Protein AF-A0A9N8F3E2-F1 (afdb_monomer)

Sequence (247 aa):
MYSVDYVNEPERRDNKEIELEFLGKDSMLFKQTIDFGSQLYNENSGMGSQVYENLKKFCKGKKKTEEIFDSINPTMLNNHLKQFMDGLSAKVFRTYNASKTLQEELRKKEKLAGWCRLSPAEKVIEYNNVNREVAILCNHQRSVSKAQETQLENISNKIDTLKKQKKMLKGILKFLNSGKDNKKIPLKKSQASMKEDVDGALAKAKKMKDKASTNEEKIAATQADDKAKEMCRELADFKFTQAHLWE

Structure (mmCIF, N/CA/C/O backbone):
data_AF-A0A9N8F3E2-F1
#
_entry.id   AF-A0A9N8F3E2-F1
#
loop_
_atom_site.group_PDB
_atom_site.id
_atom_site.type_symbol
_atom_site.label_atom_id
_atom_site.label_alt_id
_atom_site.label_comp_id
_atom_site.label_asym_id
_atom_site.label_entity_id
_atom_site.label_seq_id
_atom_site.pdbx_PDB_ins_code
_atom_site.Cartn_x
_atom_site.Cartn_y
_atom_site.Cartn_z
_atom_site.occupancy
_atom_site.B_iso_or_equiv
_atom_site.auth_seq_id
_atom_site.auth_comp_id
_atom_site.auth_asym_id
_atom_site.auth_atom_id
_atom_site.pdbx_PDB_model_num
ATOM 1 N N . MET A 1 1 ? -5.819 -2.304 24.585 1.00 38.38 1 MET A N 1
ATOM 2 C CA . MET A 1 1 ? -4.946 -1.404 25.345 1.00 38.38 1 MET A CA 1
ATOM 3 C C . MET A 1 1 ? -4.869 -0.071 24.614 1.00 38.38 1 MET A C 1
ATOM 5 O O . MET A 1 1 ? -4.065 0.090 23.707 1.00 38.38 1 MET A O 1
ATOM 9 N N . TYR A 1 2 ? -5.807 0.828 24.919 1.00 45.28 2 TYR A N 1
ATOM 10 C CA . TYR A 1 2 ? -5.825 2.210 24.424 1.00 45.28 2 TYR A CA 1
ATOM 11 C C . TYR A 1 2 ? -5.464 3.097 25.614 1.00 45.28 2 TYR A C 1
ATOM 13 O O . TYR A 1 2 ? -6.203 3.096 26.597 1.00 45.28 2 TYR A O 1
ATOM 21 N N . SER A 1 3 ? -4.311 3.759 25.552 1.00 41.47 3 SER A N 1
ATOM 22 C CA . SER A 1 3 ? -3.725 4.534 26.653 1.00 41.47 3 SER A CA 1
ATOM 23 C C . SER A 1 3 ? -4.132 6.010 26.572 1.00 41.47 3 SER A C 1
ATOM 25 O O . SER A 1 3 ? -4.362 6.518 25.478 1.00 41.47 3 SER A O 1
ATOM 27 N N . VAL A 1 4 ? -4.202 6.703 27.711 1.00 42.09 4 VAL A N 1
ATOM 28 C CA . VAL A 1 4 ? -4.640 8.114 27.850 1.00 42.09 4 VAL A CA 1
ATOM 29 C C . VAL A 1 4 ? -3.722 9.140 27.161 1.00 42.09 4 VAL A C 1
ATOM 31 O O . VAL A 1 4 ? -4.117 10.288 26.992 1.00 42.09 4 VAL A O 1
ATOM 34 N N . ASP A 1 5 ? -2.530 8.748 26.705 1.00 38.91 5 ASP A N 1
ATOM 35 C CA . ASP A 1 5 ? -1.528 9.627 26.071 1.00 38.91 5 ASP A CA 1
ATOM 36 C C . ASP A 1 5 ? -1.978 10.411 24.824 1.00 38.91 5 ASP A C 1
ATOM 38 O O . ASP A 1 5 ? -1.223 11.237 24.316 1.00 38.91 5 ASP A O 1
ATOM 42 N N . TYR A 1 6 ? -3.182 10.166 24.321 1.00 52.19 6 TYR A N 1
ATOM 43 C CA . TYR A 1 6 ? -3.445 10.322 22.902 1.00 52.19 6 TYR A CA 1
ATOM 44 C C . TYR A 1 6 ? -4.699 11.089 22.533 1.00 52.19 6 TYR A C 1
ATOM 46 O O . TYR A 1 6 ? -5.024 11.108 21.356 1.00 52.19 6 TYR A O 1
ATOM 54 N N . VAL A 1 7 ? -5.365 11.716 23.504 1.00 52.53 7 VAL A N 1
ATOM 55 C CA . VAL A 1 7 ? -6.438 12.692 23.272 1.00 52.53 7 VAL A CA 1
ATOM 56 C C . VAL A 1 7 ? -5.881 14.082 23.561 1.00 52.53 7 VAL A C 1
ATOM 58 O O . VAL A 1 7 ? -5.902 14.532 24.705 1.00 52.53 7 VAL A O 1
ATOM 61 N N . ASN A 1 8 ? -5.338 14.748 22.540 1.00 51.00 8 ASN A N 1
ATOM 62 C CA . ASN A 1 8 ? -4.936 16.152 22.643 1.00 51.00 8 ASN A CA 1
ATOM 63 C C . ASN A 1 8 ? -6.132 17.051 22.295 1.00 51.00 8 ASN A C 1
ATOM 65 O O . ASN A 1 8 ? -6.726 16.904 21.225 1.00 51.00 8 ASN A O 1
ATOM 69 N N . GLU A 1 9 ? -6.476 17.977 23.196 1.00 55.88 9 GLU A N 1
ATOM 70 C CA . GLU A 1 9 ? -7.422 19.069 22.930 1.00 55.88 9 GLU A CA 1
ATOM 71 C C . GLU A 1 9 ? -6.660 20.217 22.220 1.00 55.88 9 GLU A C 1
ATOM 73 O O . GLU A 1 9 ? -5.695 20.734 22.791 1.00 55.88 9 GLU A O 1
ATOM 78 N N . PRO A 1 10 ? -7.029 20.645 20.996 1.00 51.59 10 PRO A N 1
ATOM 79 C CA . PRO A 1 10 ? -6.462 21.853 20.394 1.00 51.59 10 PRO A CA 1
ATOM 80 C C . PRO A 1 10 ? -6.945 23.122 21.127 1.00 51.59 10 PRO A C 1
ATOM 82 O O . PRO A 1 10 ? -8.095 23.210 21.544 1.00 51.59 10 PRO A O 1
ATOM 85 N N . GLU A 1 11 ? -6.091 24.148 21.246 1.00 46.66 11 GLU A N 1
ATOM 86 C CA . GLU A 1 11 ? -6.309 25.378 22.047 1.00 46.66 11 GLU A CA 1
ATOM 87 C C . GLU A 1 11 ? -7.464 26.319 21.590 1.00 46.66 11 GLU 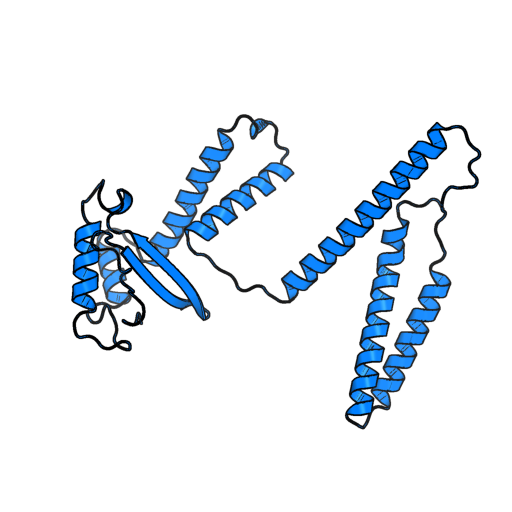A C 1
ATOM 89 O O . GLU A 1 11 ? -7.524 27.483 21.996 1.00 46.66 11 GLU A O 1
ATOM 94 N N . ARG A 1 12 ? -8.423 25.872 20.764 1.00 45.94 12 ARG A N 1
ATOM 95 C CA . ARG A 1 12 ? -9.571 26.691 20.321 1.00 45.94 12 ARG A CA 1
ATOM 96 C C . ARG A 1 12 ? -10.856 26.302 21.055 1.00 45.94 12 ARG A C 1
ATOM 98 O O . ARG A 1 12 ? -11.393 25.220 20.861 1.00 45.94 12 ARG A O 1
ATOM 105 N N . ARG A 1 13 ? -11.367 27.243 21.857 1.00 46.66 13 ARG A N 1
ATOM 106 C CA . ARG A 1 13 ? -12.423 27.098 22.883 1.00 46.66 13 ARG A CA 1
ATOM 107 C C . ARG A 1 13 ? -13.816 26.599 22.440 1.00 46.66 13 ARG A C 1
ATOM 109 O O . ARG A 1 13 ? -14.650 26.451 23.322 1.00 46.66 13 ARG A O 1
ATOM 116 N N . ASP A 1 14 ? -14.062 26.283 21.166 1.00 57.72 14 ASP A N 1
ATOM 117 C CA . ASP A 1 14 ? -15.383 25.824 20.681 1.00 57.72 14 ASP A CA 1
ATOM 118 C C . ASP A 1 14 ? -15.362 24.543 19.821 1.00 57.72 14 ASP A C 1
ATOM 120 O O . ASP A 1 14 ? -16.424 24.037 19.451 1.00 57.72 14 ASP A O 1
ATOM 124 N N . ASN A 1 15 ? -14.192 23.966 19.524 1.00 73.94 15 ASN A N 1
ATOM 125 C CA . ASN A 1 15 ? -14.118 22.770 18.680 1.00 73.94 15 ASN A CA 1
ATOM 126 C C . ASN A 1 15 ? -14.129 21.499 19.543 1.00 73.94 15 ASN A C 1
ATOM 128 O O . ASN A 1 15 ? -13.244 21.293 20.371 1.00 73.94 15 ASN A O 1
ATOM 132 N N . LYS A 1 16 ? -15.116 20.614 19.334 1.00 87.12 16 LYS A N 1
ATOM 133 C CA . LYS A 1 16 ? -15.219 19.302 20.012 1.00 87.12 16 LYS A CA 1
ATOM 134 C C . LYS A 1 16 ? -14.328 18.268 19.323 1.00 87.12 16 LYS A C 1
ATOM 136 O O . LYS A 1 16 ? -14.783 17.205 18.904 1.00 87.12 16 LYS A O 1
ATOM 141 N N . GLU A 1 17 ? -13.062 18.620 19.163 1.00 90.38 17 GLU A N 1
ATOM 142 C CA . GLU A 1 17 ? -12.064 17.818 18.471 1.00 90.38 17 GLU A CA 1
ATOM 143 C C . GLU A 1 17 ? -11.279 16.944 19.446 1.00 90.38 17 GLU A C 1
ATOM 145 O O . GLU A 1 17 ? -10.892 17.376 20.529 1.00 90.38 17 GLU A O 1
ATOM 150 N N . ILE A 1 18 ? -11.025 15.707 19.035 1.00 89.75 18 ILE A N 1
ATOM 151 C CA . ILE A 1 18 ? -10.153 14.767 19.734 1.00 89.75 18 ILE A CA 1
ATOM 152 C C . ILE A 1 18 ? -9.140 14.250 18.721 1.00 89.75 18 ILE A C 1
ATOM 154 O O . ILE A 1 18 ? -9.509 13.607 17.736 1.00 89.75 18 ILE A O 1
ATOM 158 N N . GLU A 1 19 ? -7.860 14.529 18.953 1.00 90.44 19 GLU A N 1
ATOM 159 C CA . GLU A 1 19 ? -6.787 13.791 18.291 1.00 90.44 19 GLU A CA 1
ATOM 160 C C . GLU A 1 19 ? -6.764 12.359 18.839 1.00 90.44 19 GLU A C 1
ATOM 162 O O . GLU A 1 19 ? -7.039 12.146 20.011 1.00 90.44 19 GLU A O 1
ATOM 167 N N . LEU A 1 20 ? -6.502 11.374 17.989 1.00 89.44 20 LEU A N 1
ATOM 168 C CA . LEU A 1 20 ? -6.237 9.991 18.354 1.00 89.44 20 LEU A CA 1
ATOM 169 C C . LEU A 1 20 ? -4.918 9.608 17.709 1.00 89.44 20 LEU A C 1
ATOM 171 O O . LEU A 1 20 ? -4.848 9.494 16.487 1.00 89.44 20 LEU A O 1
ATOM 175 N N . GLU A 1 21 ? -3.896 9.375 18.514 1.00 89.81 21 GLU A N 1
ATOM 176 C CA . GLU A 1 21 ? -2.582 8.924 18.064 1.00 89.81 21 GLU A CA 1
ATOM 177 C C . GLU A 1 21 ? -2.265 7.585 18.747 1.00 89.81 21 GLU A C 1
ATOM 179 O O . GLU A 1 21 ? -2.501 7.458 19.921 1.00 89.81 21 GLU A O 1
ATOM 184 N N . PHE A 1 22 ? -1.865 6.505 18.085 1.00 88.25 22 PHE A N 1
ATOM 185 C CA . PHE A 1 22 ? -1.413 5.277 18.772 1.00 88.25 22 PHE A CA 1
ATOM 186 C C . PHE A 1 22 ? -0.804 4.295 17.780 1.00 88.25 22 PHE A C 1
ATOM 188 O O . PHE A 1 22 ? -1.077 4.341 16.582 1.00 88.25 22 PHE A O 1
ATOM 195 N N . LEU A 1 23 ? -0.006 3.350 18.275 1.00 89.25 23 LEU A N 1
ATOM 196 C CA . LEU A 1 23 ? 0.461 2.230 17.464 1.00 89.25 23 LEU A CA 1
ATOM 197 C C . LEU A 1 23 ? -0.598 1.122 17.450 1.00 89.25 23 LEU A C 1
ATOM 199 O O . LEU A 1 23 ? -0.936 0.541 18.480 1.00 89.25 23 LEU A O 1
ATOM 203 N N . GLY A 1 24 ? -1.149 0.852 16.271 1.00 87.06 24 GLY A N 1
ATOM 204 C CA . GLY A 1 24 ? -2.105 -0.219 16.036 1.00 87.06 24 GLY A CA 1
ATOM 205 C C . GLY A 1 24 ? -1.436 -1.574 15.793 1.00 87.06 24 GLY A C 1
ATOM 206 O O . GLY A 1 24 ? -0.306 -1.844 16.203 1.00 87.06 24 GLY A O 1
ATOM 207 N N . LYS A 1 25 ? -2.149 -2.450 15.079 1.00 85.06 25 LYS A N 1
ATOM 208 C CA . LYS A 1 25 ? -1.614 -3.747 14.643 1.00 85.06 25 LYS A CA 1
ATOM 209 C C . LYS A 1 25 ? -0.340 -3.540 13.811 1.00 85.06 25 LYS A C 1
ATOM 211 O O . LYS A 1 25 ? -0.273 -2.613 13.008 1.00 85.06 25 LYS A O 1
ATOM 216 N N . ASP A 1 26 ? 0.635 -4.431 13.991 1.00 86.44 26 ASP A N 1
ATOM 217 C CA . ASP A 1 26 ? 1.931 -4.399 13.296 1.00 86.44 26 ASP A CA 1
ATOM 218 C C . ASP A 1 26 ? 2.725 -3.100 13.562 1.00 86.44 26 ASP A C 1
ATOM 220 O O . ASP A 1 26 ? 3.550 -2.694 12.748 1.00 86.44 26 ASP A O 1
ATOM 224 N N . SER A 1 27 ? 2.458 -2.438 14.697 1.00 86.81 27 SER A N 1
ATOM 225 C CA . SER A 1 27 ? 3.074 -1.167 15.104 1.00 86.81 27 SER A CA 1
ATOM 226 C C . SER A 1 27 ? 2.868 -0.025 14.101 1.00 86.81 27 SER A C 1
ATOM 228 O O . SER A 1 27 ? 3.711 0.860 13.972 1.00 86.81 27 SER A O 1
ATOM 230 N N . MET A 1 28 ? 1.749 -0.036 13.372 1.00 85.38 28 MET A N 1
ATOM 231 C CA . MET A 1 28 ? 1.391 1.037 12.441 1.00 85.38 28 MET A CA 1
ATOM 232 C C . MET A 1 28 ? 0.805 2.237 13.180 1.00 85.38 28 MET A C 1
ATOM 234 O O . MET A 1 28 ? -0.116 2.079 13.980 1.00 85.38 28 MET A O 1
ATOM 238 N N . LEU A 1 29 ? 1.323 3.432 12.891 1.00 88.25 29 LEU A N 1
ATOM 239 C CA . LEU A 1 29 ? 0.854 4.677 13.488 1.00 88.25 29 LEU A CA 1
ATOM 240 C C . LEU A 1 29 ? -0.557 5.014 12.993 1.00 88.25 29 LEU A C 1
ATOM 242 O O . LEU A 1 29 ? -0.778 5.355 11.833 1.00 88.25 29 LEU A O 1
ATOM 246 N N . PHE A 1 30 ? -1.513 4.965 13.906 1.00 87.62 30 PHE A N 1
ATOM 247 C CA . PHE A 1 30 ? -2.809 5.594 13.751 1.00 87.62 30 PHE A CA 1
ATOM 248 C C . PHE A 1 30 ? -2.684 7.027 14.266 1.00 87.62 30 PHE A C 1
ATOM 250 O O . PHE A 1 30 ? -2.324 7.205 15.420 1.00 87.62 30 PHE A O 1
ATOM 257 N N . LYS A 1 31 ? -2.954 8.036 13.434 1.00 89.25 31 LYS A N 1
ATOM 258 C CA . LYS A 1 31 ? -3.036 9.440 13.856 1.00 89.25 31 LYS A CA 1
ATOM 259 C C . LYS A 1 31 ? -4.189 10.117 13.123 1.00 89.25 31 LYS A C 1
ATOM 261 O O . LYS A 1 31 ? -4.140 10.238 11.901 1.00 89.25 31 LYS A O 1
ATOM 266 N N . GLN A 1 32 ? -5.238 10.503 13.843 1.00 87.88 32 GLN A N 1
ATOM 267 C CA . GLN A 1 32 ? -6.433 11.113 13.262 1.00 87.88 32 GLN A CA 1
ATOM 268 C C . GLN A 1 32 ? -7.101 12.064 14.252 1.00 87.88 32 GLN A C 1
ATOM 270 O O . GLN A 1 32 ? -7.371 11.679 15.383 1.00 87.88 32 GLN A O 1
ATOM 275 N N . THR A 1 33 ? -7.442 13.267 13.799 1.00 90.25 33 THR A N 1
ATOM 276 C CA . THR A 1 33 ? -8.304 14.188 14.549 1.00 90.25 33 THR A CA 1
ATOM 277 C C . THR A 1 33 ? -9.754 13.970 14.148 1.00 90.25 33 THR A C 1
ATOM 279 O O . THR A 1 33 ? -10.083 13.954 12.960 1.00 90.25 33 THR A O 1
ATOM 282 N N . ILE A 1 34 ? -10.620 13.768 15.137 1.00 89.62 34 ILE A N 1
ATOM 283 C CA . ILE A 1 34 ? -12.058 13.586 14.959 1.00 89.62 34 ILE A CA 1
ATOM 284 C C . ILE A 1 34 ? -12.767 14.804 15.541 1.00 89.62 34 ILE A C 1
ATOM 286 O O . ILE A 1 34 ? -12.678 15.050 16.741 1.00 89.62 34 ILE A O 1
ATOM 290 N N . ASP A 1 35 ? -13.496 15.533 14.697 1.00 90.38 35 ASP A N 1
ATOM 291 C CA . ASP A 1 35 ? -14.389 16.610 15.125 1.00 90.38 35 ASP A CA 1
ATOM 292 C C . ASP A 1 35 ? -15.778 16.047 15.454 1.00 90.38 35 ASP A C 1
ATOM 294 O O . ASP A 1 35 ? -16.618 15.835 14.572 1.00 90.38 35 ASP A O 1
ATOM 298 N N . PHE A 1 36 ? -16.030 15.819 16.742 1.00 90.06 36 PHE A N 1
ATOM 299 C CA . PHE A 1 36 ? -17.324 15.378 17.257 1.00 90.06 36 PHE A CA 1
ATOM 300 C C . PHE A 1 36 ? -18.396 16.483 17.236 1.00 90.06 36 PHE A C 1
ATOM 302 O O . PHE A 1 36 ? -19.573 16.202 17.477 1.00 90.06 36 PHE A O 1
ATOM 309 N N . GLY A 1 37 ? -18.025 17.732 16.946 1.00 87.44 37 GLY A N 1
ATOM 310 C CA . GLY A 1 37 ? -18.942 18.849 16.718 1.00 87.44 37 GLY A CA 1
ATOM 311 C C . GLY A 1 37 ? -19.501 18.886 15.294 1.00 87.44 37 GLY A C 1
ATOM 312 O O . GLY A 1 37 ? -20.529 19.521 15.062 1.00 87.44 37 GLY A O 1
ATOM 313 N N . SER A 1 38 ? -18.883 18.164 14.357 1.00 86.50 38 SER A N 1
ATOM 314 C CA . SER A 1 38 ? -19.294 18.152 12.953 1.00 86.50 38 SER A CA 1
ATOM 315 C C . SER A 1 38 ? -20.718 17.622 12.737 1.00 86.50 38 SER A C 1
ATOM 317 O O . SER A 1 38 ? -21.245 16.807 13.506 1.00 86.50 38 SER A O 1
ATOM 319 N N . GLN A 1 39 ? -21.342 18.055 11.637 1.00 84.06 39 GLN A N 1
ATOM 320 C CA . GLN A 1 39 ? -22.685 17.617 11.238 1.00 84.06 39 GLN A CA 1
ATOM 321 C C . GLN A 1 39 ? -22.775 16.086 11.127 1.00 84.06 39 GLN A C 1
ATOM 323 O O . GLN A 1 39 ? -23.772 15.507 11.549 1.00 84.06 39 GLN A O 1
ATOM 328 N N . LEU A 1 40 ? -21.696 15.419 10.699 1.00 84.00 40 LEU A N 1
ATOM 329 C CA . LEU A 1 40 ? -21.619 13.962 10.560 1.00 84.00 40 LEU A CA 1
ATOM 330 C C . LEU A 1 40 ? -22.039 13.202 11.831 1.00 84.00 40 LEU A C 1
ATOM 332 O O . LEU A 1 40 ? -22.713 12.177 11.738 1.00 84.00 40 LEU A O 1
ATOM 336 N N . TYR A 1 41 ? -21.659 13.696 13.014 1.00 83.88 41 TYR A N 1
ATOM 337 C CA . TYR A 1 41 ? -21.944 13.031 14.293 1.00 83.88 41 TYR A CA 1
ATOM 338 C C . TYR A 1 41 ? -23.174 13.582 15.024 1.00 83.88 41 TYR A C 1
ATOM 340 O O . TYR A 1 41 ? -23.587 13.017 16.042 1.00 83.88 41 TYR A O 1
ATOM 348 N N . ASN A 1 42 ? -23.762 14.675 14.532 1.00 83.56 42 ASN A N 1
ATOM 349 C CA . ASN A 1 42 ? -24.862 15.359 15.210 1.00 83.56 42 ASN A CA 1
ATOM 350 C C . ASN A 1 42 ? -26.183 15.328 14.422 1.00 83.56 42 ASN A C 1
ATOM 352 O O . ASN A 1 42 ? -27.233 15.327 15.054 1.00 83.56 42 ASN A O 1
ATOM 356 N N . GLU A 1 43 ? -26.157 15.204 13.092 1.00 76.31 43 GLU A N 1
ATOM 357 C CA . GLU A 1 43 ? -27.340 15.316 12.220 1.00 76.31 43 GLU A CA 1
ATOM 358 C C . GLU A 1 43 ? -28.424 14.261 12.489 1.00 76.31 43 GLU A C 1
ATOM 360 O O . GLU A 1 43 ? -29.604 14.592 12.523 1.00 76.31 43 GLU A O 1
ATOM 365 N N . ASN A 1 44 ? -28.042 13.005 12.740 1.00 67.94 44 ASN A N 1
ATOM 366 C CA . ASN A 1 44 ? -29.010 11.910 12.901 1.00 67.94 44 ASN A CA 1
ATOM 367 C C . ASN A 1 44 ? -29.305 11.535 14.358 1.00 67.94 44 ASN A C 1
ATOM 369 O O . ASN A 1 44 ? -30.284 10.845 14.634 1.00 67.94 44 ASN A O 1
ATOM 373 N N . SER A 1 45 ? -28.420 11.874 15.297 1.00 69.88 45 SER A N 1
ATOM 374 C CA . SER A 1 45 ? -28.491 11.320 16.661 1.00 69.88 45 SER A CA 1
ATOM 375 C C . SER A 1 45 ? -28.014 12.277 17.752 1.00 69.88 45 SER A C 1
ATOM 377 O O . SER A 1 45 ? -28.139 11.946 18.927 1.00 69.88 45 SER A O 1
ATOM 379 N N . GLY A 1 46 ? -27.434 13.435 17.401 1.00 75.44 46 GLY A N 1
ATOM 380 C CA . GLY A 1 46 ? -26.894 14.394 18.375 1.00 75.44 46 GLY A CA 1
ATOM 381 C C . GLY A 1 46 ? -25.796 13.835 19.292 1.00 75.44 46 GLY A C 1
ATOM 382 O O . GLY A 1 46 ? -25.500 14.422 20.332 1.00 75.44 46 GLY A O 1
ATOM 383 N N . MET A 1 47 ? -25.211 12.678 18.957 1.00 86.12 47 MET A N 1
ATOM 384 C CA . MET A 1 47 ? -24.363 11.933 19.891 1.00 86.12 47 MET A CA 1
ATOM 385 C C . MET A 1 47 ? -22.923 12.430 19.926 1.00 86.12 47 MET A C 1
ATOM 387 O O . MET A 1 47 ? -22.248 12.173 20.918 1.00 86.12 47 MET A O 1
ATOM 391 N N . GLY A 1 48 ? -22.445 13.149 18.905 1.00 88.88 48 GLY A N 1
ATOM 392 C CA . GLY A 1 48 ? -21.062 13.632 18.859 1.00 88.88 48 GLY A CA 1
ATOM 393 C C . GLY A 1 48 ? -20.669 14.395 20.127 1.00 88.88 48 GLY A C 1
ATOM 394 O O . GLY A 1 48 ? -19.709 14.039 20.809 1.00 88.88 48 GLY A O 1
ATOM 395 N N . SER A 1 49 ? -21.508 15.348 20.533 1.00 88.25 49 SER A N 1
ATOM 396 C CA . SER A 1 49 ? -21.325 16.099 21.781 1.00 88.25 49 SER A CA 1
ATOM 397 C C . SER A 1 49 ? -21.259 15.205 23.027 1.00 88.25 49 SER A C 1
ATOM 399 O O . SER A 1 49 ? -20.412 15.411 23.891 1.00 88.25 49 SER A O 1
ATOM 401 N N . GLN A 1 50 ? -22.127 14.193 23.114 1.00 90.81 50 GLN A N 1
ATOM 402 C CA . GLN A 1 50 ? -22.156 13.256 24.239 1.00 90.81 50 GLN A CA 1
ATOM 403 C C . GLN A 1 50 ? -20.909 12.363 24.274 1.00 90.81 50 GLN A C 1
ATOM 405 O O . GLN A 1 50 ? -20.385 12.073 25.349 1.00 90.81 50 GLN A O 1
ATOM 410 N N . VAL A 1 51 ? -20.432 11.919 23.109 1.00 92.31 51 VAL A N 1
ATOM 411 C CA . VAL A 1 51 ? -19.229 11.088 22.985 1.00 92.31 51 VAL A CA 1
ATOM 412 C C . VAL A 1 51 ? -17.994 11.868 23.423 1.00 92.31 51 VAL A C 1
ATOM 414 O O . VAL A 1 51 ? -17.208 11.336 24.204 1.00 92.31 51 VAL A O 1
ATOM 417 N N . TYR A 1 52 ? -17.865 13.129 23.001 1.00 91.38 52 TYR A N 1
ATOM 418 C CA . TYR A 1 52 ? -16.785 14.019 23.434 1.00 91.38 52 TYR A CA 1
ATOM 419 C C . TYR A 1 52 ? -16.734 14.149 24.966 1.00 91.38 52 TYR A C 1
ATOM 421 O O . TYR A 1 52 ? -15.711 13.864 25.590 1.00 91.38 52 TYR A O 1
ATOM 429 N N . GLU A 1 53 ? -17.870 14.476 25.591 1.00 91.81 53 GLU A N 1
ATOM 430 C CA . GLU A 1 53 ? -17.965 14.602 27.050 1.00 91.81 53 GLU A CA 1
ATOM 431 C C . GLU A 1 53 ? -17.678 13.282 27.780 1.00 91.81 53 GLU A C 1
ATOM 433 O O . GLU A 1 53 ? -17.034 13.270 28.832 1.00 91.81 53 GLU A O 1
ATOM 438 N N . ASN A 1 54 ? -18.127 12.149 27.233 1.00 92.88 54 ASN A N 1
ATOM 439 C CA . ASN A 1 54 ? -17.851 10.834 27.808 1.00 92.88 54 ASN A CA 1
ATOM 440 C C . ASN A 1 54 ? -16.361 10.482 27.730 1.00 92.88 54 ASN A C 1
ATOM 442 O O . ASN A 1 54 ? -15.800 10.038 28.728 1.00 92.88 54 ASN A O 1
ATOM 446 N N . LEU A 1 55 ? -15.703 10.725 26.593 1.00 92.00 55 LEU A N 1
ATOM 447 C CA . LEU A 1 55 ? -14.264 10.493 26.439 1.00 92.00 55 LEU A CA 1
ATOM 448 C C . LEU A 1 55 ? -13.454 11.352 27.417 1.00 92.00 55 LEU A C 1
ATOM 450 O O . LEU A 1 55 ? -12.572 10.832 28.101 1.00 92.00 55 LEU A O 1
ATOM 454 N N . LYS A 1 56 ? -13.820 12.630 27.579 1.00 89.75 56 LYS A N 1
ATOM 455 C CA . LYS A 1 56 ? -13.202 13.518 28.574 1.00 89.75 56 LYS A CA 1
ATOM 456 C C . LYS A 1 56 ? -13.351 12.976 29.996 1.00 89.75 56 LYS A C 1
ATOM 458 O O . LYS A 1 56 ? -12.394 12.987 30.770 1.00 89.75 56 LYS A O 1
ATOM 463 N N . LYS A 1 57 ? -14.533 12.456 30.343 1.00 92.00 57 LYS A N 1
ATOM 464 C CA . LYS A 1 57 ? -14.778 11.809 31.642 1.00 92.00 57 LYS A CA 1
ATOM 465 C C . LYS A 1 57 ? -13.954 10.535 31.819 1.00 92.00 57 LYS A C 1
ATOM 467 O O . LYS A 1 57 ? -13.410 10.344 32.900 1.00 92.00 57 LYS A O 1
ATOM 472 N N . PHE A 1 58 ? -13.826 9.702 30.788 1.00 92.38 58 PHE A N 1
ATOM 473 C CA . PHE A 1 58 ? -13.057 8.454 30.855 1.00 92.38 58 PHE A CA 1
ATOM 474 C C . PHE A 1 58 ? -11.557 8.681 31.040 1.00 92.38 58 PHE A C 1
ATOM 476 O O . PHE A 1 58 ? -10.903 7.858 31.674 1.00 92.38 58 PHE A O 1
ATOM 483 N N . CYS A 1 59 ? -11.020 9.796 30.544 1.00 89.69 59 CYS A N 1
ATOM 484 C CA . CYS A 1 59 ? -9.618 10.170 30.740 1.00 89.69 59 CYS A CA 1
ATOM 485 C C . CYS A 1 59 ? -9.369 10.946 32.048 1.00 89.69 59 CYS A C 1
ATOM 487 O O . CYS A 1 59 ? -8.223 11.080 32.480 1.00 89.69 59 CYS A O 1
ATOM 489 N N . LYS A 1 60 ? -10.413 11.482 32.696 1.00 90.81 60 LYS A N 1
ATOM 490 C CA . LYS A 1 60 ? -10.266 12.343 33.876 1.00 90.81 60 LYS A CA 1
ATOM 491 C C . LYS A 1 60 ? -9.656 11.573 35.050 1.00 90.81 60 LYS A C 1
ATOM 493 O O . LYS A 1 60 ? -10.220 10.595 35.523 1.00 90.81 60 LYS A O 1
ATOM 498 N N . GLY A 1 61 ? -8.533 12.076 35.566 1.00 88.19 61 GLY A N 1
ATOM 499 C CA . GLY A 1 61 ? -7.844 11.494 36.722 1.00 88.19 61 GLY A CA 1
ATOM 500 C C . GLY A 1 61 ? -7.029 10.236 36.410 1.00 88.19 61 GLY A C 1
ATOM 501 O O . GLY A 1 61 ? -6.422 9.692 37.329 1.00 88.19 61 GLY A O 1
ATOM 502 N N . LYS A 1 62 ? -6.978 9.805 35.141 1.00 90.88 62 LYS A N 1
ATOM 503 C CA . LYS A 1 62 ? -6.157 8.676 34.705 1.00 90.88 62 LYS A CA 1
ATOM 504 C C . LYS A 1 62 ? -4.750 9.118 34.314 1.00 90.88 62 LYS A C 1
ATOM 506 O O . LYS A 1 62 ? -4.540 10.196 33.755 1.00 90.88 62 LYS A O 1
ATOM 511 N N . LYS A 1 63 ? -3.771 8.262 34.589 1.00 88.94 63 LYS A N 1
ATOM 512 C CA . LYS A 1 63 ? -2.401 8.405 34.094 1.00 88.94 63 LYS A CA 1
ATOM 513 C C . LYS A 1 63 ? -2.348 8.065 32.611 1.00 88.94 63 LYS A C 1
ATOM 515 O O . LYS A 1 63 ? -3.103 7.242 32.108 1.00 88.94 63 LYS A O 1
ATOM 520 N N . LYS A 1 64 ? -1.349 8.628 31.940 1.00 83.50 64 LYS A N 1
ATOM 521 C CA . LYS A 1 64 ? -1.027 8.402 30.526 1.00 83.50 64 LYS A CA 1
ATOM 522 C C . LYS A 1 64 ? -0.937 6.929 30.116 1.00 83.50 64 LYS A C 1
ATOM 524 O O . LYS A 1 64 ? -1.327 6.603 29.003 1.00 83.50 64 LYS A O 1
ATOM 529 N N . THR A 1 65 ? -0.501 6.053 31.023 1.00 84.75 65 THR A N 1
ATOM 530 C CA . THR A 1 65 ? -0.332 4.600 30.828 1.00 84.75 65 THR A CA 1
ATOM 531 C C . THR A 1 65 ? -1.582 3.764 31.124 1.00 84.75 65 THR A C 1
ATOM 533 O O . THR A 1 65 ? -1.549 2.546 30.964 1.00 84.75 65 THR A O 1
ATOM 536 N N . GLU A 1 66 ? -2.650 4.373 31.642 1.00 87.94 66 GLU A N 1
ATOM 537 C CA . GLU A 1 66 ? -3.873 3.662 32.021 1.00 87.94 66 GLU A CA 1
ATOM 538 C C . GLU A 1 66 ? -4.834 3.538 30.838 1.00 87.94 66 GLU A C 1
ATOM 540 O O . GLU A 1 66 ? -4.837 4.360 29.919 1.00 87.94 66 GLU A O 1
ATOM 545 N N . GLU A 1 67 ? -5.660 2.489 30.856 1.00 88.19 67 GLU A N 1
ATOM 546 C CA . GLU A 1 67 ? -6.620 2.240 29.785 1.00 88.19 67 GLU A CA 1
ATOM 547 C C . GLU A 1 67 ? -7.782 3.238 29.835 1.00 88.19 67 GLU A C 1
ATOM 549 O O . GLU A 1 67 ? -8.405 3.439 30.879 1.00 88.19 67 GLU A O 1
ATOM 554 N N . ILE A 1 68 ? -8.129 3.825 28.685 1.00 91.25 68 ILE A N 1
ATOM 555 C CA . ILE A 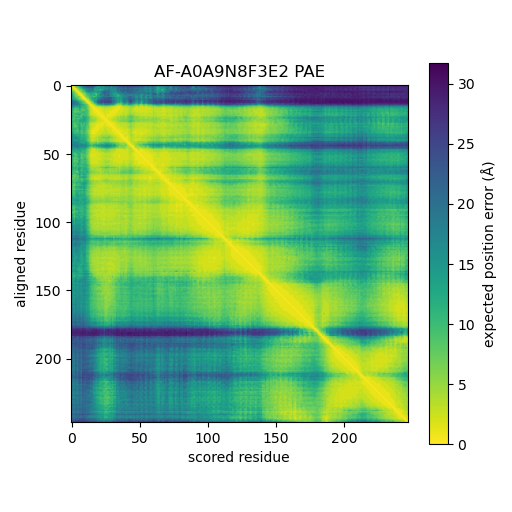1 68 ? -9.287 4.727 28.556 1.00 91.25 68 ILE A CA 1
ATOM 556 C C . ILE A 1 68 ? -10.581 3.983 28.911 1.00 91.25 68 ILE A C 1
ATOM 558 O O . ILE A 1 68 ? -11.405 4.498 29.664 1.00 91.25 68 ILE A O 1
ATOM 562 N N . PHE A 1 69 ? -10.725 2.752 28.416 1.00 93.06 69 PHE A N 1
ATOM 563 C CA . PHE A 1 69 ? -11.898 1.906 28.619 1.00 93.06 69 PHE A CA 1
ATOM 564 C C . PHE A 1 69 ? -11.574 0.716 29.531 1.00 93.06 69 PHE A C 1
ATOM 566 O O . PHE A 1 69 ? -11.435 -0.412 29.077 1.00 93.06 69 PHE A O 1
ATOM 573 N N . ASP A 1 70 ? -11.457 0.979 30.825 1.00 91.38 70 ASP A N 1
ATOM 574 C CA . ASP A 1 70 ? -11.088 0.014 31.869 1.00 91.38 70 ASP A CA 1
ATOM 575 C C . ASP A 1 70 ? -12.223 -0.958 32.243 1.00 91.38 70 ASP A C 1
ATOM 577 O O . ASP A 1 70 ? -11.976 -2.057 32.732 1.00 91.38 70 ASP A O 1
ATOM 581 N N . SER A 1 71 ? -13.478 -0.579 31.985 1.00 91.69 71 SER A N 1
ATOM 582 C CA . SER A 1 71 ? -14.665 -1.371 32.354 1.00 91.69 71 SER A CA 1
ATOM 583 C C . SER A 1 71 ? -15.229 -2.252 31.227 1.00 91.69 71 SER A C 1
ATOM 585 O O . SER A 1 71 ? -16.248 -2.915 31.414 1.00 91.69 71 SER A O 1
ATOM 587 N N . ILE A 1 72 ? -14.616 -2.261 30.039 1.00 94.06 72 ILE A N 1
ATOM 588 C CA . ILE A 1 72 ? -15.087 -3.041 28.882 1.00 94.06 72 ILE A CA 1
ATOM 589 C C . ILE A 1 72 ? -13.917 -3.751 28.211 1.00 94.06 72 ILE A C 1
ATOM 591 O O . ILE A 1 72 ? -12.825 -3.213 28.074 1.00 94.06 72 ILE A O 1
ATOM 595 N N . ASN A 1 73 ? -14.161 -4.966 27.731 1.00 93.00 73 ASN A N 1
ATOM 596 C CA . ASN A 1 73 ? -13.192 -5.722 26.948 1.00 93.00 73 ASN A CA 1
ATOM 597 C C . ASN A 1 73 ? -13.803 -6.188 25.610 1.00 93.00 73 ASN A C 1
ATOM 599 O O . ASN A 1 73 ? -15.028 -6.153 25.434 1.00 93.00 73 ASN A O 1
ATOM 603 N N . PRO A 1 74 ? -12.978 -6.649 24.648 1.00 93.69 74 PRO A N 1
ATOM 604 C CA . PRO A 1 74 ? -13.468 -7.075 23.337 1.00 93.69 74 PRO A CA 1
ATOM 605 C C . PRO A 1 74 ? -14.506 -8.204 23.385 1.00 93.69 74 PRO A C 1
ATOM 607 O O . PRO A 1 74 ? -15.383 -8.263 22.523 1.00 93.69 74 PRO A O 1
ATOM 610 N N . THR A 1 75 ? -14.437 -9.099 24.374 1.00 95.44 75 THR A N 1
ATOM 611 C CA . THR A 1 75 ? -15.404 -10.196 24.533 1.00 95.44 75 THR A CA 1
ATOM 612 C C . THR A 1 75 ? -16.778 -9.656 24.914 1.00 95.44 75 THR A C 1
ATOM 614 O O . THR A 1 75 ? -17.766 -10.010 24.276 1.00 95.44 75 THR A O 1
ATOM 617 N N . MET A 1 76 ? -16.841 -8.747 25.893 1.00 96.25 76 MET A N 1
ATOM 618 C CA . MET A 1 76 ? -18.083 -8.086 26.305 1.00 96.25 76 MET A CA 1
ATOM 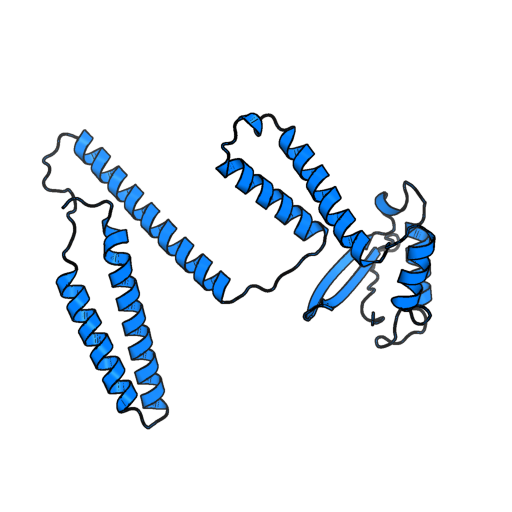619 C C . MET A 1 76 ? -18.708 -7.305 25.149 1.00 96.25 76 MET A C 1
ATOM 621 O O . MET A 1 76 ? -19.897 -7.463 24.882 1.00 96.25 76 MET A O 1
ATOM 625 N N . LEU A 1 77 ? -17.898 -6.534 24.414 1.00 95.25 77 LEU A N 1
ATOM 626 C CA . LEU A 1 77 ? -18.368 -5.784 23.249 1.00 95.25 77 LEU A CA 1
ATOM 627 C C . LEU A 1 77 ? -18.968 -6.713 22.185 1.00 95.25 77 LEU A C 1
ATOM 629 O O . LEU A 1 77 ? -20.082 -6.483 21.727 1.00 95.25 77 LEU A O 1
ATOM 633 N N . ASN A 1 78 ? -18.265 -7.782 21.800 1.00 95.06 78 ASN A N 1
ATOM 634 C CA . ASN A 1 78 ? -18.778 -8.706 20.785 1.00 95.06 78 ASN A CA 1
ATOM 635 C C . ASN A 1 78 ? -20.011 -9.484 21.267 1.00 95.06 78 ASN A C 1
ATOM 637 O O . ASN A 1 78 ? -20.893 -9.762 20.462 1.00 95.06 78 ASN A O 1
ATOM 641 N N . ASN A 1 79 ? -20.105 -9.817 22.556 1.00 96.12 79 ASN A N 1
ATOM 642 C CA . ASN A 1 79 ? -21.303 -10.445 23.113 1.00 96.12 79 ASN A CA 1
ATOM 643 C C . ASN A 1 79 ? -22.507 -9.502 23.072 1.00 96.12 79 ASN A C 1
ATOM 645 O O . ASN A 1 79 ? -23.594 -9.942 22.714 1.00 96.12 79 ASN A O 1
ATOM 649 N N . HIS A 1 80 ? -22.310 -8.215 23.365 1.00 96.12 80 HIS A N 1
ATOM 650 C CA . HIS A 1 80 ? -23.358 -7.211 23.205 1.00 96.12 80 HIS A CA 1
ATOM 651 C C . HIS A 1 80 ? -23.780 -7.064 21.736 1.00 96.12 80 HIS A C 1
ATOM 653 O O . HIS A 1 80 ? -24.966 -7.081 21.433 1.00 96.12 80 HIS A O 1
ATOM 659 N N . LEU A 1 81 ? -22.824 -7.014 20.801 1.00 96.50 81 LEU A N 1
ATOM 660 C CA . LEU A 1 81 ? -23.123 -6.917 19.367 1.00 96.50 81 LEU A CA 1
ATOM 661 C C . LEU A 1 81 ? -23.950 -8.105 18.846 1.00 96.50 81 LEU A C 1
ATOM 663 O O . LEU A 1 81 ? -24.884 -7.902 18.073 1.00 96.50 81 LEU A O 1
ATOM 667 N N . LYS A 1 82 ? -23.660 -9.329 19.301 1.00 95.44 82 LYS A N 1
ATOM 668 C CA . LYS A 1 82 ? -24.421 -10.534 18.925 1.00 95.44 82 LYS A CA 1
ATOM 669 C C . LYS A 1 82 ? -25.900 -10.471 19.310 1.00 95.44 82 LYS A C 1
ATOM 671 O O . LYS A 1 82 ? -26.705 -11.114 18.654 1.00 95.44 82 LYS A O 1
ATOM 676 N N . GLN A 1 83 ? -26.269 -9.693 20.332 1.00 96.94 83 GLN A N 1
ATOM 677 C CA . GLN A 1 83 ? -27.674 -9.530 20.731 1.00 96.94 83 GLN A CA 1
ATOM 678 C C . GLN A 1 83 ? -28.510 -8.822 19.655 1.00 96.94 83 GLN A C 1
ATOM 680 O O . GLN A 1 83 ? -29.725 -8.990 19.628 1.00 96.94 83 GLN A O 1
ATOM 685 N N . PHE A 1 84 ? -27.878 -8.043 18.769 1.00 95.88 84 PHE A N 1
ATOM 686 C CA . PHE A 1 84 ? -28.565 -7.350 17.677 1.00 95.88 84 PHE A CA 1
ATOM 687 C C . PHE A 1 84 ? -28.637 -8.179 16.391 1.00 95.88 84 PHE A C 1
ATOM 689 O O . PHE A 1 84 ? -29.568 -8.012 15.608 1.00 95.88 84 PHE A O 1
ATOM 696 N N . MET A 1 85 ? -27.641 -9.033 16.141 1.00 95.50 85 MET A N 1
ATOM 697 C CA . MET A 1 85 ? -27.574 -9.889 14.957 1.00 95.50 85 MET A CA 1
ATOM 698 C C . MET A 1 85 ? -26.594 -11.043 15.192 1.00 95.50 85 MET A C 1
ATOM 700 O O . MET A 1 85 ? -25.436 -10.827 15.566 1.00 95.50 85 MET A O 1
ATOM 704 N N . ASP A 1 86 ? -27.031 -12.263 14.884 1.00 95.06 86 ASP A N 1
ATOM 705 C CA . ASP A 1 86 ? -26.177 -13.446 14.950 1.00 95.06 86 ASP A CA 1
ATOM 706 C C . ASP A 1 86 ? -24.947 -13.298 14.046 1.00 95.06 86 ASP A C 1
ATOM 708 O O . ASP A 1 86 ? -25.027 -12.925 12.876 1.00 95.06 86 ASP A O 1
ATOM 712 N N . GLY A 1 87 ? -23.771 -13.578 14.611 1.00 92.31 87 GLY A N 1
ATOM 713 C CA . GLY A 1 87 ? -22.489 -13.431 13.917 1.00 92.31 87 GLY A CA 1
ATOM 714 C C . GLY A 1 87 ? -21.942 -11.998 13.851 1.00 92.31 87 GLY A C 1
ATOM 715 O O . GLY A 1 87 ? -20.821 -11.808 13.367 1.00 92.31 87 GLY A O 1
ATOM 716 N N . LEU A 1 88 ? -22.658 -10.994 14.374 1.00 95.62 88 LEU A N 1
ATOM 717 C CA . LEU A 1 88 ? -22.163 -9.619 14.417 1.00 95.62 88 LEU A CA 1
ATOM 718 C C . LEU A 1 88 ? -20.972 -9.485 15.380 1.00 95.62 88 LEU A C 1
ATOM 720 O O . LEU A 1 88 ? -20.975 -9.980 16.506 1.00 95.62 88 LEU A O 1
ATOM 724 N N . SER A 1 89 ? -19.925 -8.801 14.920 1.00 95.31 89 SER A N 1
ATOM 725 C CA . SER A 1 89 ? -18.714 -8.518 15.695 1.00 95.31 89 SER A CA 1
ATOM 726 C C . SER A 1 89 ? -18.076 -7.210 15.235 1.00 95.31 89 SER A C 1
ATOM 728 O O . SER A 1 89 ? -18.364 -6.720 14.142 1.00 95.31 89 SER A O 1
ATOM 730 N N . ALA A 1 90 ? -17.144 -6.667 16.021 1.00 92.06 90 ALA A N 1
ATOM 731 C CA . ALA A 1 90 ? -16.430 -5.434 15.673 1.00 92.06 90 ALA A CA 1
ATOM 732 C C . ALA A 1 90 ? -15.720 -5.516 14.300 1.00 92.06 90 ALA A C 1
ATOM 734 O O . ALA A 1 90 ? -15.631 -4.525 13.574 1.00 92.06 90 ALA A O 1
ATOM 735 N N . LYS A 1 91 ? -15.253 -6.709 13.897 1.00 92.00 91 LYS A N 1
ATOM 736 C CA . LYS A 1 91 ? -14.613 -6.927 12.588 1.00 92.00 91 LYS A CA 1
ATOM 737 C C . LYS A 1 91 ? -15.586 -6.718 11.424 1.00 92.00 91 LYS A C 1
ATOM 739 O O . LYS A 1 91 ? -15.171 -6.202 10.389 1.00 92.00 91 LYS A O 1
ATOM 744 N N . VAL A 1 92 ? -16.857 -7.088 11.596 1.00 94.62 92 VAL A N 1
ATOM 745 C CA . VAL A 1 92 ? -17.882 -6.971 10.548 1.00 94.62 92 VAL A CA 1
ATOM 746 C C . VAL A 1 92 ? -18.090 -5.509 10.157 1.00 94.62 92 VAL A C 1
ATOM 748 O O . VAL A 1 92 ? -18.176 -5.219 8.968 1.00 94.62 92 VAL A O 1
ATOM 751 N N . PHE A 1 93 ? -18.050 -4.573 11.114 1.00 92.44 93 PHE A N 1
ATOM 752 C CA . PHE A 1 93 ? -18.164 -3.136 10.830 1.00 92.44 93 PHE A CA 1
ATOM 753 C C . PHE A 1 93 ? -17.049 -2.617 9.914 1.00 92.44 93 PHE A C 1
ATOM 755 O O . PHE A 1 93 ? -17.325 -1.852 8.993 1.00 92.44 93 PHE A O 1
ATOM 762 N N . ARG A 1 94 ? -15.797 -3.063 10.102 1.00 90.38 94 ARG A N 1
ATOM 763 C CA . ARG A 1 94 ? -14.687 -2.672 9.211 1.00 90.38 94 ARG A CA 1
ATOM 764 C C . ARG A 1 94 ? -14.910 -3.158 7.781 1.00 90.38 94 ARG A C 1
ATOM 766 O O . ARG A 1 94 ? -14.657 -2.410 6.842 1.00 90.38 94 ARG A O 1
ATOM 773 N N . THR A 1 95 ? -15.386 -4.391 7.619 1.00 92.19 95 THR A N 1
ATOM 774 C CA . THR A 1 95 ? -15.703 -4.955 6.302 1.00 92.19 95 THR A CA 1
ATOM 775 C C . THR A 1 95 ? -16.887 -4.234 5.664 1.00 92.19 95 THR A C 1
ATOM 777 O O . THR A 1 95 ? -16.789 -3.833 4.510 1.00 92.19 95 THR A O 1
ATOM 780 N N . TYR A 1 96 ? -17.964 -4.004 6.418 1.00 93.25 96 TYR A N 1
ATOM 781 C CA . TYR A 1 96 ? -19.145 -3.287 5.940 1.00 93.25 96 TYR A CA 1
ATOM 782 C C . TYR A 1 96 ? -18.799 -1.874 5.468 1.00 93.25 96 TYR A C 1
ATOM 784 O O . TYR A 1 96 ? -19.121 -1.529 4.334 1.00 93.25 96 TYR A O 1
ATOM 792 N N . ASN A 1 97 ? -18.095 -1.089 6.291 1.00 89.75 97 ASN A N 1
ATOM 793 C CA . ASN A 1 97 ? -17.713 0.278 5.940 1.00 89.75 97 ASN A CA 1
ATOM 794 C C . ASN A 1 97 ? -16.841 0.297 4.679 1.00 89.75 97 ASN A C 1
ATOM 796 O O . ASN A 1 97 ? -17.141 1.036 3.750 1.00 89.75 97 ASN A O 1
ATOM 800 N N . ALA A 1 98 ? -15.824 -0.567 4.587 1.00 91.12 98 ALA A N 1
ATOM 801 C CA . ALA A 1 98 ? -14.972 -0.630 3.400 1.00 91.12 98 ALA A CA 1
ATOM 802 C C . ALA A 1 98 ? -15.760 -1.013 2.132 1.00 91.12 98 ALA A C 1
ATOM 804 O O . ALA A 1 98 ? -15.640 -0.350 1.103 1.00 91.12 98 ALA A O 1
ATOM 805 N N . SER A 1 99 ? -16.585 -2.063 2.200 1.00 94.25 99 SER A N 1
ATOM 806 C CA . SER A 1 99 ? -17.362 -2.541 1.051 1.00 94.25 99 SER A CA 1
ATOM 807 C C . SER A 1 99 ? -18.429 -1.541 0.610 1.00 94.25 99 SER A C 1
ATOM 809 O O . SER A 1 99 ? -18.580 -1.306 -0.589 1.00 94.25 99 SER A O 1
ATOM 811 N N . LYS A 1 100 ? -19.145 -0.930 1.559 1.00 94.44 100 LYS A N 1
ATOM 812 C CA . LYS A 1 100 ? -20.173 0.071 1.268 1.00 94.44 100 LYS A CA 1
ATOM 813 C C . LYS A 1 100 ? -19.565 1.328 0.656 1.00 94.44 100 LYS A C 1
ATOM 815 O O . LYS A 1 100 ? -20.027 1.750 -0.400 1.00 94.44 100 LYS A O 1
ATOM 820 N N . THR A 1 101 ? -18.502 1.874 1.252 1.00 92.19 101 THR A N 1
ATOM 821 C CA . THR A 1 101 ? -17.835 3.066 0.711 1.00 92.19 101 THR A CA 1
ATOM 822 C C . THR A 1 101 ? -17.298 2.795 -0.693 1.00 92.19 101 THR A C 1
ATOM 824 O O . THR A 1 101 ? -17.525 3.594 -1.593 1.00 92.19 101 THR A O 1
ATOM 827 N N . LEU A 1 102 ? -16.669 1.637 -0.934 1.00 94.94 102 LEU A N 1
ATOM 828 C CA . LEU A 1 102 ? -16.211 1.262 -2.277 1.00 94.94 102 LEU A CA 1
ATOM 829 C C . LEU A 1 102 ? -17.360 1.202 -3.286 1.00 94.94 102 LEU A C 1
ATOM 831 O O . LEU A 1 102 ? -17.237 1.734 -4.387 1.00 94.94 102 LEU A O 1
ATOM 835 N N . GLN A 1 103 ? -18.482 0.586 -2.917 1.00 95.38 103 GLN A N 1
ATOM 836 C CA . GLN A 1 103 ? -19.655 0.517 -3.782 1.00 95.38 103 GLN A CA 1
ATOM 837 C C . GLN A 1 103 ? -20.214 1.910 -4.106 1.00 95.38 103 GLN A C 1
ATOM 839 O O . GLN A 1 103 ? -20.579 2.178 -5.251 1.00 95.38 103 GLN A O 1
ATOM 844 N N . GLU A 1 104 ? -20.304 2.792 -3.112 1.00 93.94 104 GLU A N 1
ATOM 845 C CA . GLU A 1 104 ? -20.818 4.151 -3.280 1.00 93.94 104 GLU A CA 1
ATOM 846 C C . GLU A 1 104 ? -19.890 5.011 -4.143 1.00 93.94 104 GLU A C 1
ATOM 848 O O . GLU A 1 104 ? -20.364 5.660 -5.079 1.00 93.94 104 GLU A O 1
ATOM 853 N N . GLU A 1 105 ? -18.581 4.973 -3.896 1.00 92.44 105 GLU A N 1
ATOM 854 C CA . GLU A 1 105 ? -17.600 5.722 -4.684 1.00 92.44 105 GLU A CA 1
ATOM 855 C C . GLU A 1 105 ? -17.511 5.215 -6.129 1.00 92.44 105 GLU A C 1
ATOM 857 O O . GLU A 1 105 ? -17.517 6.017 -7.067 1.00 92.44 105 GLU A O 1
ATOM 862 N N . LEU A 1 106 ? -17.545 3.896 -6.353 1.00 93.94 106 LEU A N 1
ATOM 863 C CA . LEU A 1 106 ? -17.596 3.341 -7.711 1.00 93.94 106 LEU A CA 1
ATOM 864 C C . LEU A 1 106 ? -18.859 3.785 -8.449 1.00 93.94 106 LEU A C 1
ATOM 866 O O . LEU A 1 106 ? -18.769 4.260 -9.578 1.00 93.94 106 LEU A O 1
ATOM 870 N N . ARG A 1 107 ? -20.030 3.735 -7.801 1.00 93.94 107 ARG A N 1
ATOM 871 C CA . ARG A 1 107 ? -21.283 4.222 -8.401 1.00 93.94 107 ARG A CA 1
ATOM 872 C C . ARG A 1 107 ? -21.219 5.701 -8.775 1.00 93.94 107 ARG A C 1
ATOM 874 O O . ARG A 1 107 ? -21.831 6.100 -9.764 1.00 93.94 107 ARG A O 1
ATOM 881 N N . LYS A 1 108 ? -20.515 6.536 -8.000 1.00 91.56 108 LYS A N 1
ATOM 882 C CA . LYS A 1 108 ? -20.287 7.947 -8.359 1.00 91.56 108 LYS A CA 1
ATOM 883 C C . LYS A 1 108 ? -19.434 8.055 -9.623 1.00 91.56 108 LYS A C 1
ATOM 885 O O . LYS A 1 108 ? -19.790 8.823 -10.514 1.00 91.56 108 LYS A O 1
ATOM 890 N N . LYS A 1 109 ? -18.361 7.263 -9.736 1.00 88.75 109 LYS A N 1
ATOM 891 C CA . LYS A 1 109 ? -17.494 7.237 -10.928 1.00 88.75 109 LYS A CA 1
ATOM 892 C C . LYS A 1 109 ? -18.214 6.728 -12.174 1.00 88.75 109 LYS A C 1
ATOM 894 O O . LYS A 1 109 ? -18.082 7.334 -13.233 1.00 88.75 109 LYS A O 1
ATOM 899 N N . GLU A 1 110 ? -19.021 5.678 -12.051 1.00 89.81 110 GLU A N 1
ATOM 900 C CA . GLU A 1 110 ? -19.782 5.090 -13.163 1.00 89.81 110 GLU A CA 1
ATOM 901 C C . GLU A 1 110 ? -20.789 6.062 -13.791 1.00 89.81 110 GLU A C 1
ATOM 903 O O . GLU A 1 110 ? -21.068 5.983 -14.986 1.00 89.81 110 GLU A O 1
ATOM 908 N N . LYS A 1 111 ? -21.314 7.006 -13.001 1.00 91.12 111 LYS A N 1
ATOM 909 C CA . LYS A 1 111 ? -22.237 8.049 -13.474 1.00 91.12 111 LYS A CA 1
ATOM 910 C C . LYS A 1 111 ? -21.557 9.135 -14.310 1.00 91.12 111 LYS A C 1
ATOM 912 O O . LYS A 1 111 ? -22.250 9.925 -14.949 1.00 91.12 111 LYS A O 1
ATOM 917 N N . LEU A 1 112 ? -20.226 9.216 -14.309 1.00 89.44 112 LEU A N 1
ATOM 918 C CA . LEU A 1 112 ? -19.505 10.214 -15.093 1.00 89.44 112 LEU A CA 1
ATOM 919 C C . LEU A 1 112 ? -19.559 9.857 -16.582 1.00 89.44 112 LEU A C 1
ATOM 921 O O . LEU A 1 112 ? -19.278 8.727 -16.976 1.00 89.44 112 LEU A O 1
ATOM 925 N N . ALA A 1 113 ? -19.828 10.851 -17.433 1.00 79.25 113 ALA A N 1
ATOM 926 C CA . ALA A 1 113 ? -19.945 10.666 -18.884 1.00 79.25 113 ALA A CA 1
ATOM 927 C C . ALA A 1 113 ? -18.688 10.059 -19.546 1.00 79.25 113 ALA A C 1
ATOM 929 O O . ALA A 1 113 ? -18.767 9.496 -20.636 1.00 79.25 113 ALA A O 1
ATOM 930 N N . GLY A 1 114 ? -17.523 10.163 -18.898 1.00 87.12 114 GLY A N 1
ATOM 931 C CA . GLY A 1 114 ? -16.279 9.548 -19.360 1.00 87.12 114 GLY A CA 1
ATOM 932 C C . GLY A 1 114 ? -16.218 8.030 -19.165 1.00 87.12 114 GLY A C 1
ATOM 933 O O . GLY A 1 114 ? -15.520 7.366 -19.925 1.00 87.12 114 GLY A O 1
ATOM 934 N N . TRP A 1 115 ? -16.964 7.459 -18.211 1.00 88.56 115 TRP A N 1
ATOM 935 C CA . TRP A 1 115 ? -16.849 6.047 -17.822 1.00 88.56 115 TRP A CA 1
ATOM 936 C C . TRP A 1 115 ? -17.180 5.073 -18.958 1.00 88.56 115 TRP A C 1
ATOM 938 O O . TRP A 1 115 ? -16.488 4.073 -19.157 1.00 88.56 115 TRP A O 1
ATOM 948 N N . CYS A 1 116 ? -18.219 5.371 -19.744 1.00 89.38 116 CYS A N 1
ATOM 949 C CA . CYS A 1 116 ? -18.629 4.527 -20.869 1.00 89.38 116 CYS A CA 1
ATOM 950 C C . CYS A 1 116 ? -17.597 4.496 -22.008 1.00 89.38 116 CYS A C 1
ATOM 952 O O . CYS A 1 116 ? -17.615 3.568 -22.812 1.00 89.38 116 CYS A O 1
ATOM 954 N N . ARG A 1 117 ? -16.686 5.477 -22.055 1.00 91.94 117 ARG A N 1
ATOM 955 C CA . ARG A 1 117 ? -15.628 5.596 -23.068 1.00 91.94 117 ARG A CA 1
ATOM 956 C C . ARG A 1 117 ? -14.322 4.924 -22.651 1.00 91.94 117 ARG A C 1
ATOM 958 O O . ARG A 1 117 ? -13.430 4.798 -23.482 1.00 91.94 117 ARG A O 1
ATOM 965 N N . LEU A 1 118 ? -14.206 4.508 -21.389 1.00 93.38 118 LEU A N 1
ATOM 966 C CA . LEU A 1 118 ? -13.010 3.850 -20.878 1.00 93.38 118 LEU A CA 1
ATOM 967 C C . LEU A 1 118 ? -12.907 2.418 -21.409 1.00 93.38 118 LEU A C 1
ATOM 969 O O . LEU A 1 118 ? -13.860 1.633 -21.341 1.00 93.38 118 LEU A O 1
ATOM 973 N N . SER A 1 119 ? -11.712 2.059 -21.863 1.00 95.38 119 SER A N 1
ATOM 974 C CA . SER A 1 119 ? -11.331 0.675 -22.129 1.00 95.38 119 SER A CA 1
ATOM 975 C C . SER A 1 119 ? -11.349 -0.166 -20.841 1.00 95.38 119 SER A C 1
ATOM 977 O O . SER A 1 119 ? -11.270 0.378 -19.733 1.00 95.38 119 SER A O 1
ATOM 979 N N . PRO A 1 120 ? -11.396 -1.508 -20.937 1.00 94.75 120 PRO A N 1
ATOM 980 C CA . PRO A 1 120 ? -11.295 -2.372 -19.760 1.00 94.75 120 PRO A CA 1
ATOM 981 C C . PRO A 1 120 ? -10.051 -2.095 -18.901 1.00 94.75 120 PRO A C 1
ATOM 983 O O . PRO A 1 120 ? -10.138 -2.114 -17.677 1.00 94.75 120 PRO A O 1
ATOM 986 N N . ALA A 1 121 ? -8.911 -1.775 -19.524 1.00 94.56 121 ALA A N 1
ATOM 987 C CA . ALA A 1 121 ? -7.677 -1.453 -18.810 1.00 94.56 121 ALA A CA 1
ATOM 988 C C . ALA A 1 121 ? -7.792 -0.145 -18.008 1.00 94.56 121 ALA A C 1
ATOM 990 O O . ALA A 1 121 ? -7.378 -0.087 -16.852 1.00 94.56 121 ALA A O 1
ATOM 991 N N . GLU A 1 122 ? -8.401 0.890 -18.587 1.00 93.50 122 GLU A N 1
ATOM 992 C CA . GLU A 1 122 ? -8.622 2.168 -17.900 1.00 93.50 122 GLU A CA 1
ATOM 993 C C . GLU A 1 122 ? -9.638 2.039 -16.759 1.00 93.50 122 GLU A C 1
ATOM 995 O O . GLU A 1 122 ? -9.456 2.643 -15.704 1.00 93.50 122 GLU A O 1
ATOM 1000 N N . LYS A 1 123 ? -10.660 1.189 -16.912 1.00 94.06 123 LYS A N 1
ATOM 1001 C CA . LYS A 1 123 ? -11.606 0.889 -15.824 1.00 94.06 123 LYS A CA 1
ATOM 1002 C C . LYS A 1 123 ? -10.932 0.210 -14.634 1.00 94.06 123 LYS A C 1
ATOM 1004 O O . LYS A 1 123 ? -11.268 0.519 -13.497 1.00 94.06 123 LYS A O 1
ATOM 1009 N N . VAL A 1 124 ? -9.962 -0.677 -14.872 1.00 95.38 124 VAL A N 1
ATOM 1010 C CA . VAL A 1 124 ? -9.167 -1.290 -13.791 1.00 95.38 124 VAL A CA 1
ATOM 1011 C C . VAL A 1 124 ? -8.331 -0.239 -13.058 1.00 95.38 124 VAL A C 1
ATOM 1013 O O . VAL A 1 124 ? -8.237 -0.284 -11.832 1.00 95.38 124 VAL A O 1
ATOM 1016 N N . ILE A 1 125 ? -7.749 0.723 -13.781 1.00 93.81 125 ILE A N 1
ATOM 1017 C CA . ILE A 1 125 ? -7.020 1.840 -13.161 1.00 93.81 125 ILE A CA 1
ATOM 1018 C C . ILE A 1 125 ? -7.962 2.639 -12.260 1.00 93.81 125 ILE A C 1
ATOM 1020 O O . ILE A 1 125 ? -7.632 2.880 -11.101 1.00 93.81 125 ILE A O 1
ATOM 1024 N N . GLU A 1 126 ? -9.151 2.980 -12.750 1.00 93.75 126 GLU A N 1
ATOM 1025 C CA . GLU A 1 126 ? -10.095 3.774 -11.969 1.00 93.75 126 GLU A CA 1
ATOM 1026 C C . GLU A 1 126 ? -10.657 3.013 -10.766 1.00 93.75 126 GLU A C 1
ATOM 1028 O O . GLU A 1 126 ? -10.759 3.570 -9.676 1.00 93.75 126 GLU A O 1
ATOM 1033 N N . TYR A 1 127 ? -10.917 1.713 -10.910 1.00 95.06 127 TYR A N 1
ATOM 1034 C CA . TYR A 1 127 ? -11.257 0.851 -9.781 1.00 95.06 127 TYR A CA 1
ATOM 1035 C C . TYR A 1 127 ? -10.164 0.872 -8.703 1.00 95.06 127 TYR A C 1
ATOM 1037 O O . TYR A 1 127 ? -10.456 1.021 -7.516 1.00 95.06 127 TYR A O 1
ATOM 1045 N N . ASN A 1 128 ? -8.894 0.763 -9.105 1.00 95.25 128 ASN A N 1
ATOM 1046 C CA . ASN A 1 128 ? -7.768 0.809 -8.175 1.00 95.25 128 ASN A CA 1
ATOM 1047 C C . ASN A 1 128 ? -7.616 2.186 -7.513 1.00 95.25 128 ASN A C 1
ATOM 1049 O O . ASN A 1 128 ? -7.270 2.245 -6.332 1.00 95.25 128 ASN A O 1
ATOM 1053 N N . ASN A 1 129 ? -7.904 3.273 -8.235 1.00 93.44 129 ASN A N 1
ATOM 1054 C CA . ASN A 1 129 ? -7.920 4.628 -7.681 1.00 93.44 129 ASN A CA 1
ATOM 1055 C C . ASN A 1 129 ? -8.983 4.761 -6.588 1.00 93.44 129 ASN A C 1
ATOM 1057 O O . ASN A 1 129 ? -8.662 5.176 -5.476 1.00 93.44 129 ASN A O 1
ATOM 1061 N N . VAL A 1 130 ? -10.215 4.323 -6.861 1.00 93.75 130 VAL A N 1
ATOM 1062 C CA . VAL A 1 130 ? -11.292 4.346 -5.864 1.00 93.75 130 VAL A CA 1
ATOM 1063 C C . VAL A 1 130 ? -10.948 3.455 -4.671 1.00 93.75 130 VAL A C 1
ATOM 1065 O O . VAL A 1 130 ? -11.077 3.869 -3.523 1.00 93.75 130 VAL A O 1
ATOM 1068 N N . ASN A 1 131 ? -10.438 2.245 -4.909 1.00 94.06 131 ASN A N 1
ATOM 1069 C CA . ASN A 1 131 ? -10.021 1.355 -3.828 1.00 94.06 131 ASN A CA 1
ATOM 1070 C C . ASN A 1 131 ? -8.911 1.982 -2.958 1.00 94.06 131 ASN A C 1
ATOM 1072 O O . ASN A 1 131 ? -8.905 1.808 -1.739 1.00 94.06 131 ASN A O 1
ATOM 1076 N N . ARG A 1 132 ? -7.996 2.757 -3.558 1.00 92.81 132 ARG A N 1
ATOM 1077 C CA . ARG A 1 132 ? -6.981 3.531 -2.828 1.00 92.81 132 ARG A CA 1
ATOM 1078 C C . ARG A 1 132 ? -7.614 4.628 -1.971 1.00 92.81 132 ARG A C 1
ATOM 1080 O O . ARG A 1 132 ? -7.217 4.779 -0.819 1.00 92.81 132 ARG A O 1
ATOM 1087 N N . GLU A 1 133 ? -8.575 5.379 -2.500 1.00 90.19 133 GLU A N 1
ATOM 1088 C CA . GLU A 1 133 ? -9.300 6.416 -1.749 1.00 90.19 133 GLU A CA 1
ATOM 1089 C C . GLU A 1 133 ? -10.052 5.818 -0.552 1.00 90.19 133 GLU A C 1
ATOM 1091 O O . GLU A 1 133 ? -9.942 6.319 0.567 1.00 90.19 133 GLU A O 1
ATOM 1096 N N . VAL A 1 134 ? -10.722 4.679 -0.747 1.00 90.69 134 VAL A N 1
ATOM 1097 C CA . VAL A 1 134 ? -11.400 3.947 0.334 1.00 90.69 134 VAL A CA 1
ATOM 1098 C C . VAL A 1 134 ? -10.411 3.441 1.379 1.00 90.69 134 VAL A C 1
ATOM 1100 O O . VAL A 1 134 ? -10.684 3.532 2.576 1.00 90.69 134 VAL A O 1
ATOM 1103 N N . ALA A 1 135 ? -9.250 2.931 0.957 1.00 90.50 135 ALA A N 1
ATOM 1104 C CA . ALA A 1 135 ? -8.204 2.507 1.881 1.00 90.50 135 ALA A CA 1
ATOM 1105 C C . ALA A 1 135 ? -7.714 3.673 2.754 1.00 90.50 135 ALA A C 1
ATOM 1107 O O . ALA A 1 135 ? -7.536 3.485 3.955 1.00 90.50 135 ALA A O 1
ATOM 1108 N N . ILE A 1 136 ? -7.565 4.874 2.184 1.00 87.06 136 ILE A N 1
ATOM 1109 C CA . ILE A 1 136 ? -7.218 6.090 2.935 1.00 87.06 136 ILE A CA 1
ATOM 1110 C C . ILE A 1 136 ? -8.329 6.441 3.931 1.00 87.06 136 ILE A C 1
ATOM 1112 O O . ILE A 1 136 ? -8.045 6.642 5.108 1.00 87.06 136 ILE A O 1
ATOM 1116 N N . LEU A 1 137 ? -9.591 6.445 3.491 1.00 83.81 137 LEU A N 1
ATOM 1117 C CA . LEU A 1 137 ? -10.743 6.766 4.340 1.00 83.81 137 LEU A CA 1
ATOM 1118 C C . LEU A 1 137 ? -10.901 5.784 5.511 1.00 83.81 137 LEU A C 1
ATOM 1120 O O . LEU A 1 137 ? -11.259 6.175 6.617 1.00 83.81 137 LEU A O 1
ATOM 1124 N N . CYS A 1 138 ? -10.591 4.507 5.286 1.00 83.94 138 CYS A N 1
ATOM 1125 C CA . CYS A 1 138 ? -10.605 3.463 6.312 1.00 83.94 138 CYS A CA 1
ATOM 1126 C C . CYS A 1 138 ? -9.298 3.386 7.129 1.00 83.94 138 CYS A C 1
ATOM 1128 O O . CYS A 1 138 ? -9.129 2.449 7.914 1.00 83.94 138 CYS A O 1
ATOM 1130 N N . ASN A 1 139 ? -8.365 4.323 6.921 1.00 81.38 139 ASN A N 1
ATOM 1131 C CA . ASN A 1 139 ? -7.024 4.355 7.506 1.00 81.38 139 ASN A CA 1
ATOM 1132 C C . ASN A 1 139 ? -6.264 3.013 7.396 1.00 81.38 139 ASN A C 1
ATOM 1134 O O . ASN A 1 139 ? -5.597 2.545 8.321 1.00 81.38 139 ASN A O 1
ATOM 1138 N N . HIS A 1 140 ? -6.401 2.342 6.254 1.00 83.69 140 HIS A N 1
ATOM 1139 C CA . HIS A 1 140 ? -5.661 1.131 5.931 1.00 83.69 140 HIS A CA 1
ATOM 1140 C C . HIS A 1 140 ? -4.270 1.501 5.424 1.00 83.69 140 HIS A C 1
ATOM 1142 O O . HIS A 1 140 ? -4.082 1.844 4.258 1.00 83.69 140 HIS A O 1
ATOM 1148 N N . GLN A 1 141 ? -3.288 1.392 6.312 1.00 81.81 141 GLN A N 1
ATOM 1149 C CA . GLN A 1 141 ? -1.896 1.685 6.006 1.00 81.81 141 GLN A CA 1
ATOM 1150 C C . GLN A 1 141 ? -1.086 0.408 5.776 1.00 81.81 141 GLN A C 1
ATOM 1152 O O . GLN A 1 141 ? -1.413 -0.675 6.269 1.00 81.81 141 GLN A O 1
ATOM 1157 N N . ARG A 1 142 ? -0.006 0.548 5.009 1.00 83.25 142 ARG A N 1
ATOM 1158 C CA . ARG A 1 142 ? 1.021 -0.474 4.816 1.00 83.25 142 ARG A CA 1
ATOM 1159 C C . ARG A 1 142 ? 2.385 0.194 4.852 1.00 83.25 142 ARG A C 1
ATOM 1161 O O . ARG A 1 142 ? 2.552 1.263 4.269 1.00 83.25 142 ARG A O 1
ATOM 1168 N N . SER A 1 143 ? 3.352 -0.458 5.486 1.00 83.62 143 SER A N 1
ATOM 1169 C CA . SER A 1 143 ? 4.750 -0.064 5.362 1.00 83.62 143 SER A CA 1
ATOM 1170 C C . SER A 1 143 ? 5.229 -0.265 3.924 1.00 83.62 143 SER A C 1
ATOM 1172 O O . SER A 1 143 ? 4.816 -1.201 3.230 1.00 83.62 143 SER A O 1
ATOM 1174 N N . VAL A 1 144 ? 6.097 0.635 3.465 1.00 84.88 144 VAL A N 1
ATOM 1175 C CA . VAL A 1 144 ? 6.767 0.481 2.174 1.00 84.88 144 VAL A CA 1
ATOM 1176 C C . VAL A 1 144 ? 7.802 -0.627 2.324 1.00 84.88 144 VAL A C 1
ATOM 1178 O O . VAL A 1 144 ? 8.703 -0.545 3.156 1.00 84.88 144 VAL A O 1
ATOM 1181 N N . SER A 1 145 ? 7.647 -1.698 1.549 1.00 88.88 145 SER A N 1
ATOM 1182 C CA . SER A 1 145 ? 8.618 -2.793 1.547 1.00 88.88 145 SER A CA 1
ATOM 1183 C C . SER A 1 145 ? 9.794 -2.480 0.625 1.00 88.88 145 SER A C 1
ATOM 1185 O O . SER A 1 145 ? 9.626 -1.856 -0.425 1.00 88.88 145 SER A O 1
ATOM 1187 N N . LYS A 1 146 ? 10.982 -3.007 0.951 1.00 88.94 146 LYS A N 1
ATOM 1188 C CA . LYS A 1 146 ? 12.167 -2.827 0.100 1.00 88.94 146 LYS A CA 1
ATOM 1189 C C . LYS A 1 146 ? 11.962 -3.365 -1.321 1.00 88.94 146 LYS A C 1
ATOM 1191 O O . LYS A 1 146 ? 12.429 -2.772 -2.286 1.00 88.94 146 LYS A O 1
ATOM 1196 N N . ALA A 1 147 ? 11.205 -4.455 -1.451 1.00 90.38 147 ALA A N 1
ATOM 1197 C CA . ALA A 1 147 ? 10.853 -5.035 -2.742 1.00 90.38 147 ALA A CA 1
ATOM 1198 C C . ALA A 1 147 ? 10.034 -4.069 -3.619 1.00 90.38 147 ALA A C 1
ATOM 1200 O O . ALA A 1 147 ? 10.271 -3.991 -4.823 1.00 90.38 147 ALA A O 1
ATOM 1201 N N . GLN A 1 148 ? 9.103 -3.312 -3.026 1.00 88.69 148 GLN A N 1
ATOM 1202 C CA . GLN A 1 148 ? 8.314 -2.315 -3.755 1.00 88.69 148 GLN A CA 1
ATOM 1203 C C . GLN A 1 148 ? 9.173 -1.141 -4.227 1.00 88.69 148 GLN A C 1
ATOM 1205 O O . GLN A 1 148 ? 8.992 -0.694 -5.356 1.00 88.69 148 GLN A O 1
ATOM 1210 N N . GLU A 1 149 ? 10.123 -0.672 -3.414 1.00 91.25 149 GLU A N 1
ATOM 1211 C CA . GLU A 1 149 ? 11.069 0.373 -3.834 1.00 91.25 149 GLU A CA 1
ATOM 1212 C C . GLU A 1 149 ? 11.865 -0.069 -5.063 1.00 91.25 149 GLU A C 1
ATOM 1214 O O . GLU A 1 149 ? 11.861 0.618 -6.082 1.00 91.25 149 GLU A O 1
ATOM 1219 N N . THR A 1 150 ? 12.470 -1.260 -5.006 1.00 90.31 150 THR A N 1
ATOM 1220 C CA . THR A 1 150 ? 13.230 -1.815 -6.132 1.00 90.31 150 THR A CA 1
ATOM 1221 C C . THR A 1 150 ? 12.352 -2.008 -7.370 1.00 90.31 150 THR A C 1
ATOM 1223 O O . THR A 1 150 ? 12.783 -1.748 -8.492 1.00 90.31 150 THR A O 1
ATOM 1226 N N . GLN A 1 151 ? 11.098 -2.436 -7.201 1.00 91.25 151 GLN A N 1
ATOM 1227 C CA . GLN A 1 151 ? 10.166 -2.565 -8.319 1.00 91.25 151 GLN A CA 1
ATOM 1228 C C . GLN A 1 151 ? 9.852 -1.206 -8.966 1.00 91.25 151 GLN A C 1
ATOM 1230 O O . GLN A 1 151 ? 9.847 -1.110 -10.194 1.00 91.25 151 GLN A O 1
ATOM 1235 N N . LEU A 1 152 ? 9.599 -0.164 -8.170 1.00 92.25 152 LEU A N 1
ATOM 1236 C CA . LEU A 1 152 ? 9.314 1.185 -8.669 1.00 92.25 152 LEU A CA 1
ATOM 1237 C C . LEU A 1 152 ? 10.522 1.804 -9.376 1.00 92.25 152 LEU A C 1
ATOM 1239 O O . LEU A 1 152 ? 10.360 2.439 -10.420 1.00 92.25 152 LEU A O 1
ATOM 1243 N N . GLU A 1 153 ? 11.722 1.580 -8.850 1.00 91.81 153 GLU A N 1
ATOM 1244 C CA . GLU A 1 153 ? 12.976 1.990 -9.481 1.00 91.81 153 GLU A CA 1
ATOM 1245 C C . GLU A 1 153 ? 13.147 1.323 -10.854 1.00 91.81 153 GLU A C 1
ATOM 1247 O O . GLU A 1 153 ? 13.329 2.005 -11.864 1.00 91.81 153 GLU A O 1
ATOM 1252 N N . ASN A 1 154 ? 12.954 0.003 -10.931 1.00 89.56 154 ASN A N 1
ATOM 1253 C CA . ASN A 1 154 ? 13.021 -0.740 -12.191 1.00 89.56 154 ASN A CA 1
ATOM 1254 C C . ASN A 1 154 ? 11.983 -0.251 -13.216 1.00 89.56 154 ASN A C 1
ATOM 1256 O O . ASN A 1 154 ? 12.296 -0.089 -14.399 1.00 89.56 154 ASN A O 1
ATOM 1260 N N . ILE A 1 155 ? 10.744 0.009 -12.781 1.00 93.00 155 ILE A N 1
ATOM 1261 C CA . ILE A 1 155 ? 9.692 0.565 -13.646 1.00 93.00 155 ILE A CA 1
ATOM 1262 C C . ILE A 1 155 ? 10.094 1.956 -14.152 1.00 93.00 155 ILE A C 1
ATOM 1264 O O . ILE A 1 155 ? 9.938 2.236 -15.342 1.00 93.00 155 ILE A O 1
ATOM 1268 N N . SER A 1 156 ? 10.647 2.806 -13.286 1.00 93.88 156 SER A N 1
ATOM 1269 C CA . SER A 1 156 ? 11.093 4.161 -13.640 1.00 93.88 156 SER A CA 1
ATOM 1270 C C . SER A 1 156 ? 12.214 4.128 -14.682 1.00 93.88 156 SER A C 1
ATOM 1272 O O . SER A 1 156 ? 12.100 4.768 -15.730 1.00 93.88 156 SER A O 1
ATOM 1274 N N . ASN A 1 157 ? 13.224 3.278 -14.478 1.00 90.88 157 ASN A N 1
ATOM 1275 C CA . ASN A 1 157 ? 14.321 3.065 -15.429 1.00 90.88 157 ASN A CA 1
ATOM 1276 C C . ASN A 1 157 ? 13.813 2.579 -16.796 1.00 90.88 157 ASN A C 1
ATOM 1278 O O . ASN A 1 157 ? 14.267 3.032 -17.857 1.00 90.88 157 ASN A O 1
ATOM 1282 N N . LYS A 1 158 ? 12.810 1.692 -16.792 1.00 91.06 158 LYS A N 1
ATOM 1283 C CA . LYS A 1 158 ? 12.178 1.195 -18.018 1.00 91.06 158 LYS A CA 1
ATOM 1284 C C . LYS A 1 158 ? 11.391 2.287 -18.742 1.00 91.06 158 LYS A C 1
ATOM 1286 O O . LYS A 1 158 ? 11.497 2.404 -19.965 1.00 91.06 158 LYS A O 1
ATOM 1291 N N . ILE A 1 159 ? 10.645 3.113 -18.007 1.00 94.56 159 ILE A N 1
ATOM 1292 C CA . ILE A 1 159 ? 9.924 4.272 -18.553 1.00 94.56 159 ILE A CA 1
ATOM 1293 C C . ILE A 1 159 ? 10.902 5.253 -19.205 1.00 94.56 159 ILE A C 1
ATOM 1295 O O . ILE A 1 159 ? 10.658 5.709 -20.324 1.00 94.56 159 ILE A O 1
ATOM 1299 N N . ASP A 1 160 ? 12.020 5.562 -18.555 1.00 93.56 160 ASP A N 1
ATOM 1300 C CA . ASP A 1 160 ? 12.996 6.506 -19.096 1.00 93.56 160 ASP A CA 1
ATOM 1301 C C . ASP A 1 160 ? 13.719 5.962 -20.325 1.00 93.56 160 ASP A C 1
ATOM 1303 O O . ASP A 1 160 ? 13.932 6.697 -21.297 1.00 93.56 160 ASP A O 1
ATOM 1307 N N . THR A 1 161 ? 13.999 4.660 -20.347 1.00 91.00 161 THR A N 1
ATOM 1308 C CA . THR A 1 161 ? 14.471 3.977 -21.555 1.00 91.00 161 THR A CA 1
ATOM 1309 C C . THR A 1 161 ? 13.458 4.130 -22.690 1.00 91.00 161 THR A C 1
ATOM 1311 O O . THR A 1 161 ? 13.806 4.655 -23.746 1.00 91.00 161 THR A O 1
ATOM 1314 N N . LEU A 1 162 ? 12.181 3.798 -22.469 1.00 94.19 162 LEU A N 1
ATOM 1315 C CA . LEU A 1 162 ? 11.125 3.948 -23.481 1.00 94.19 162 LEU A CA 1
ATOM 1316 C C . LEU A 1 162 ? 10.972 5.398 -23.972 1.00 94.19 162 LEU A C 1
ATOM 1318 O O . LEU A 1 162 ? 10.778 5.632 -25.167 1.00 94.19 162 LEU A O 1
ATOM 1322 N N . LYS A 1 163 ? 11.104 6.399 -23.090 1.00 94.38 163 LYS A N 1
ATOM 1323 C CA . LYS A 1 163 ? 11.098 7.822 -23.483 1.00 94.38 163 LYS A CA 1
ATOM 1324 C C . LYS A 1 163 ? 12.263 8.157 -24.417 1.00 94.38 163 LYS A C 1
ATOM 1326 O O . LYS A 1 163 ? 12.049 8.847 -25.418 1.00 94.38 163 LYS A O 1
ATOM 1331 N N . LYS A 1 164 ? 13.477 7.669 -24.123 1.00 91.75 164 LYS A N 1
ATOM 1332 C CA . LYS A 1 164 ? 14.660 7.848 -24.987 1.00 91.75 164 LYS A CA 1
ATOM 1333 C C . LYS A 1 164 ? 14.432 7.217 -26.362 1.00 91.75 164 LYS A C 1
ATOM 1335 O O . LYS A 1 164 ? 14.627 7.893 -27.372 1.00 91.75 164 LYS A O 1
ATOM 1340 N N . GLN A 1 165 ? 13.920 5.987 -26.400 1.00 91.69 165 GLN A N 1
ATOM 1341 C CA . GLN A 1 165 ? 13.583 5.286 -27.644 1.00 91.69 165 GLN A CA 1
ATOM 1342 C C . GLN A 1 165 ? 12.544 6.052 -28.464 1.00 91.69 165 GLN A C 1
ATOM 1344 O O . GLN A 1 165 ? 12.747 6.315 -29.647 1.00 91.69 165 GLN A O 1
ATOM 1349 N N . LYS A 1 166 ? 11.463 6.512 -27.821 1.00 93.62 166 LYS A N 1
ATOM 1350 C CA . LYS A 1 166 ? 10.426 7.336 -28.457 1.00 93.62 166 LYS A CA 1
ATOM 1351 C C . LYS A 1 166 ? 11.000 8.627 -29.044 1.00 93.62 166 LYS A C 1
ATOM 1353 O O . LYS A 1 166 ? 10.605 9.025 -30.139 1.00 93.62 166 LYS A O 1
ATOM 1358 N N . LYS A 1 167 ? 11.917 9.301 -28.338 1.00 91.56 167 LYS A N 1
ATOM 1359 C CA . LYS A 1 167 ? 12.586 10.518 -28.833 1.00 91.56 167 LYS A CA 1
ATOM 1360 C C . LYS A 1 167 ? 13.444 10.218 -30.064 1.00 91.56 167 LYS A C 1
ATOM 1362 O O . LYS A 1 167 ? 13.381 10.977 -31.029 1.00 91.56 167 LYS A O 1
ATOM 1367 N N . MET A 1 168 ? 14.194 9.117 -30.047 1.00 88.31 168 MET A N 1
ATOM 1368 C CA . MET A 1 168 ? 15.033 8.707 -31.172 1.00 88.31 168 MET A CA 1
ATOM 1369 C C . MET A 1 168 ? 14.196 8.326 -32.397 1.00 88.31 168 MET A C 1
ATOM 1371 O O . MET A 1 168 ? 14.424 8.876 -33.470 1.00 88.31 168 MET A O 1
ATOM 1375 N N . LEU A 1 169 ? 13.161 7.498 -32.223 1.00 89.81 169 LEU A N 1
ATOM 1376 C CA . LEU A 1 169 ? 12.224 7.126 -33.290 1.00 89.81 169 LEU A CA 1
ATOM 1377 C C . LEU A 1 169 ? 11.550 8.349 -33.923 1.00 89.81 169 LEU A C 1
ATOM 1379 O O . LEU A 1 169 ? 11.469 8.446 -35.143 1.00 89.81 169 LEU A O 1
ATOM 1383 N N . LYS A 1 170 ? 11.127 9.333 -33.117 1.00 90.19 170 LYS A N 1
ATOM 1384 C CA . LYS A 1 170 ? 10.608 10.611 -33.637 1.00 90.19 170 LYS A CA 1
ATOM 1385 C C . LYS A 1 170 ? 11.647 11.375 -34.465 1.00 90.19 170 LYS A C 1
ATOM 1387 O O . LYS A 1 170 ? 11.277 12.032 -35.434 1.00 90.19 170 LYS A O 1
ATOM 1392 N N . GLY A 1 171 ? 12.921 11.323 -34.077 1.00 87.06 171 GLY A N 1
ATOM 1393 C CA . GLY A 1 171 ? 14.025 11.907 -34.840 1.00 87.06 171 GLY A CA 1
ATOM 1394 C C . GLY A 1 171 ? 14.237 11.205 -36.181 1.00 87.06 171 GLY A C 1
ATOM 1395 O O . GLY A 1 171 ? 14.318 11.875 -37.207 1.00 87.06 171 GLY A O 1
ATOM 1396 N N . ILE A 1 172 ? 14.239 9.869 -36.178 1.00 84.88 172 ILE A N 1
ATOM 1397 C CA . ILE A 1 172 ? 14.350 9.039 -37.387 1.00 84.88 172 ILE A CA 1
ATOM 1398 C C . ILE A 1 172 ? 13.181 9.322 -38.336 1.00 84.88 172 ILE A C 1
ATOM 1400 O O . ILE A 1 172 ? 13.408 9.604 -39.507 1.00 84.88 172 ILE A O 1
ATOM 1404 N N . LEU A 1 173 ? 11.944 9.349 -37.830 1.00 87.31 173 LEU A N 1
ATOM 1405 C CA . LEU A 1 173 ? 10.755 9.654 -38.631 1.00 87.31 173 LEU A CA 1
ATOM 1406 C C . LEU A 1 173 ? 10.860 11.024 -39.324 1.00 87.31 173 LEU A C 1
ATOM 1408 O O . LEU A 1 173 ? 10.570 11.145 -40.510 1.00 87.31 173 LEU A O 1
ATOM 1412 N N . LYS A 1 174 ? 11.319 12.059 -38.605 1.00 86.44 174 LYS A N 1
ATOM 1413 C CA . LYS A 1 174 ? 11.553 13.390 -39.191 1.00 86.44 174 LYS A CA 1
ATOM 1414 C C . LYS A 1 174 ? 12.639 13.373 -40.267 1.00 86.44 174 LYS A C 1
ATOM 1416 O O . LYS A 1 174 ? 12.505 14.074 -41.263 1.00 86.44 174 LYS A O 1
ATOM 1421 N N . PHE A 1 175 ? 13.707 12.606 -40.054 1.00 82.25 175 PHE A N 1
ATOM 1422 C CA . PHE A 1 175 ? 14.799 12.478 -41.013 1.00 82.25 175 PHE A CA 1
ATOM 1423 C C . PHE A 1 175 ? 14.338 11.788 -42.303 1.00 82.25 175 PHE A C 1
ATOM 1425 O O . PHE A 1 175 ? 14.560 12.334 -43.381 1.00 82.25 175 PHE A O 1
ATOM 1432 N N . LEU A 1 176 ? 13.628 10.661 -42.194 1.00 82.69 176 LEU A N 1
ATOM 1433 C CA . LEU A 1 176 ? 13.067 9.932 -43.338 1.00 82.69 176 LEU A CA 1
ATOM 1434 C C . LEU A 1 176 ? 12.113 10.811 -44.158 1.00 82.69 176 LEU A C 1
ATOM 1436 O O . LEU A 1 176 ? 12.237 10.892 -45.376 1.00 82.69 176 LEU A O 1
ATOM 1440 N N . ASN A 1 177 ? 11.237 11.565 -43.486 1.00 85.69 177 ASN A N 1
ATOM 1441 C CA . ASN A 1 177 ? 10.323 12.498 -44.151 1.00 85.69 177 ASN A CA 1
ATOM 1442 C C . ASN A 1 177 ? 11.032 13.677 -44.845 1.00 85.69 177 ASN A C 1
ATOM 1444 O O . ASN A 1 177 ? 10.409 14.374 -45.639 1.00 85.69 177 ASN A O 1
ATOM 1448 N N . SER A 1 178 ? 12.313 13.929 -44.552 1.00 82.56 178 SER A N 1
ATOM 1449 C CA . SER A 1 178 ? 13.091 15.015 -45.167 1.00 82.56 178 SER A CA 1
ATOM 1450 C C . SER A 1 178 ? 13.794 14.626 -46.475 1.00 82.56 178 SER A C 1
ATOM 1452 O O . SER A 1 178 ? 14.493 15.461 -47.046 1.00 82.56 178 SER A O 1
ATOM 1454 N N . GLY A 1 179 ? 13.636 13.380 -46.946 1.00 72.12 179 GLY A N 1
ATOM 1455 C CA . GLY A 1 179 ? 14.186 12.905 -48.225 1.00 72.12 179 GLY A CA 1
ATOM 1456 C C . GLY A 1 179 ? 15.718 12.822 -48.281 1.00 72.12 179 GLY A C 1
ATOM 1457 O O . GLY A 1 179 ? 16.287 12.761 -49.367 1.00 72.12 179 GLY A O 1
ATOM 1458 N N . LYS A 1 180 ? 16.400 12.858 -47.127 1.00 67.31 180 LYS A N 1
ATOM 1459 C CA . LYS A 1 180 ? 17.866 12.775 -47.025 1.00 67.31 180 LYS A CA 1
ATOM 1460 C C . LYS A 1 180 ? 18.340 11.323 -46.915 1.00 67.31 180 LYS A C 1
ATOM 1462 O O . LYS A 1 180 ? 17.665 10.480 -46.339 1.00 67.31 180 LYS A O 1
ATOM 1467 N N . ASP A 1 181 ? 19.538 11.079 -47.441 1.00 64.12 181 ASP A N 1
ATOM 1468 C CA . ASP A 1 181 ? 20.181 9.770 -47.605 1.00 64.12 181 ASP A CA 1
ATOM 1469 C C . ASP A 1 181 ? 20.251 8.929 -46.304 1.00 64.12 181 ASP A C 1
ATOM 1471 O O . ASP A 1 181 ? 20.633 9.435 -45.245 1.00 64.12 181 ASP A O 1
ATOM 1475 N N . ASN A 1 182 ? 19.947 7.626 -46.379 1.00 62.50 182 ASN A N 1
ATOM 1476 C CA . ASN A 1 182 ? 19.689 6.717 -45.236 1.00 62.50 182 ASN A CA 1
ATOM 1477 C C . ASN A 1 182 ? 20.883 6.433 -44.291 1.00 62.50 182 ASN A C 1
ATOM 1479 O O . ASN A 1 182 ? 20.746 5.699 -43.313 1.00 62.50 182 ASN A O 1
ATOM 1483 N N . LYS A 1 183 ? 22.060 7.023 -44.525 1.00 61.84 183 LYS A N 1
ATOM 1484 C CA . LYS A 1 183 ? 23.326 6.698 -43.833 1.00 61.84 183 LYS A CA 1
ATOM 1485 C C . LYS A 1 183 ? 23.417 7.144 -42.360 1.00 61.84 183 LYS A C 1
ATOM 1487 O O . LYS A 1 183 ? 24.442 6.912 -41.729 1.00 61.84 183 LYS A O 1
ATOM 1492 N N . LYS A 1 184 ? 22.391 7.799 -41.800 1.00 65.31 184 LYS A N 1
ATOM 1493 C CA . LYS A 1 184 ? 22.385 8.306 -40.406 1.00 65.31 184 LYS A CA 1
ATOM 1494 C C . LYS A 1 184 ? 21.453 7.555 -39.446 1.00 65.31 184 LYS A C 1
ATOM 1496 O O . LYS A 1 184 ? 21.297 7.994 -38.306 1.00 65.31 184 LYS A O 1
ATOM 1501 N N . ILE A 1 185 ? 20.827 6.458 -39.872 1.00 75.19 185 ILE A N 1
ATOM 1502 C CA . ILE A 1 185 ? 19.974 5.656 -38.984 1.00 75.19 185 ILE A CA 1
ATOM 1503 C C . ILE A 1 185 ? 20.875 4.848 -38.032 1.00 75.19 185 ILE A C 1
ATOM 1505 O O . ILE A 1 185 ? 21.760 4.137 -38.507 1.00 75.19 185 ILE A O 1
ATOM 1509 N N . PRO A 1 186 ? 20.701 4.956 -36.701 1.00 78.94 186 PRO A N 1
ATOM 1510 C CA . PRO A 1 186 ? 21.496 4.179 -35.763 1.00 78.94 186 PRO A CA 1
ATOM 1511 C C . PRO A 1 186 ? 21.153 2.686 -35.854 1.00 78.94 186 PRO A C 1
ATOM 1513 O O . PRO A 1 186 ? 19.982 2.303 -35.784 1.00 78.94 186 PRO A O 1
ATOM 1516 N N . LEU A 1 187 ? 22.194 1.863 -35.984 1.00 83.75 187 LEU A N 1
ATOM 1517 C CA . LEU A 1 187 ? 22.116 0.402 -36.034 1.00 83.75 187 LEU A CA 1
ATOM 1518 C C . LEU A 1 187 ? 22.332 -0.213 -34.649 1.00 83.75 187 LEU A C 1
ATOM 1520 O O . LEU A 1 187 ? 22.950 0.399 -33.767 1.00 83.75 187 LEU A O 1
ATOM 1524 N N . LYS A 1 188 ? 21.846 -1.443 -34.470 1.00 85.06 188 LYS A N 1
ATOM 1525 C CA . LYS A 1 188 ? 22.130 -2.257 -33.288 1.00 85.06 188 LYS A CA 1
ATOM 1526 C C . LYS A 1 188 ? 23.634 -2.526 -33.181 1.00 85.06 188 LYS A C 1
ATOM 1528 O O . LYS A 1 188 ? 24.321 -2.816 -34.156 1.00 85.06 188 LYS A O 1
ATOM 1533 N N . LYS A 1 189 ? 24.157 -2.450 -31.963 1.00 84.50 189 LYS A N 1
ATOM 1534 C CA . LYS A 1 189 ? 25.527 -2.835 -31.616 1.00 84.50 189 LYS A CA 1
ATOM 1535 C C . LYS A 1 189 ? 25.551 -4.298 -31.180 1.00 84.50 189 LYS A C 1
ATOM 1537 O O . LYS A 1 189 ? 24.599 -4.789 -30.577 1.00 84.50 189 LYS A O 1
ATOM 1542 N N . SER A 1 190 ? 26.664 -4.984 -31.434 1.00 83.50 190 SER A N 1
ATOM 1543 C CA . SER A 1 190 ? 26.878 -6.346 -30.933 1.00 83.50 190 SER A CA 1
ATOM 1544 C C . SER A 1 190 ? 27.031 -6.360 -29.408 1.00 83.50 190 SER A C 1
ATOM 1546 O O . SER A 1 190 ? 27.701 -5.501 -28.838 1.00 83.50 190 SER A O 1
ATOM 1548 N N . GLN A 1 191 ? 26.444 -7.367 -28.759 1.00 84.31 191 GLN A N 1
ATOM 1549 C CA . GLN A 1 191 ? 26.575 -7.615 -27.316 1.00 84.31 191 GLN A CA 1
ATOM 1550 C C . GLN A 1 191 ? 27.837 -8.422 -26.948 1.00 84.31 191 GLN A C 1
ATOM 1552 O O . GLN A 1 191 ? 28.089 -8.633 -25.767 1.00 84.31 191 GLN A O 1
ATOM 1557 N N . ALA A 1 192 ? 28.604 -8.914 -27.934 1.00 83.69 192 ALA A N 1
ATOM 1558 C CA . ALA A 1 192 ? 29.699 -9.866 -27.708 1.00 83.69 192 ALA A CA 1
ATOM 1559 C C . ALA A 1 192 ? 30.787 -9.313 -26.772 1.00 83.69 192 ALA A C 1
ATOM 1561 O O . ALA A 1 192 ? 31.091 -9.939 -25.763 1.00 83.69 192 ALA A O 1
ATOM 1562 N N . SER A 1 193 ? 3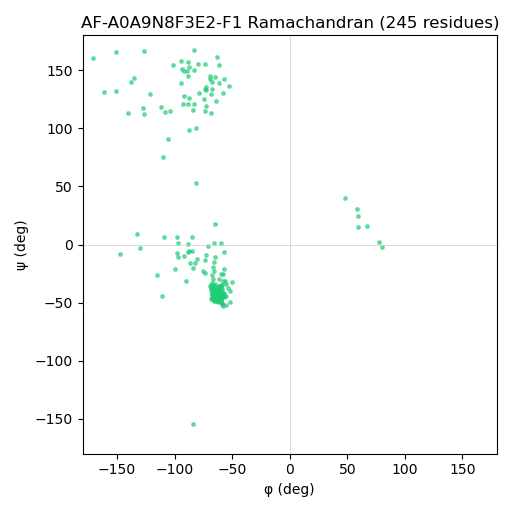1.275 -8.099 -27.042 1.00 82.62 193 SER A N 1
ATOM 1563 C CA . SER A 1 193 ? 32.289 -7.442 -26.204 1.00 82.62 193 SER A CA 1
ATOM 1564 C C . SER A 1 193 ? 31.777 -7.148 -24.789 1.00 82.62 193 SER A C 1
ATOM 1566 O O . SER A 1 193 ? 32.474 -7.440 -23.826 1.00 82.62 193 SER A O 1
ATOM 1568 N N . MET A 1 194 ? 30.532 -6.675 -24.631 1.00 83.00 194 MET A N 1
ATOM 1569 C CA . MET A 1 194 ? 29.968 -6.446 -23.290 1.00 83.00 194 MET A CA 1
ATOM 1570 C C . MET A 1 194 ? 29.806 -7.749 -22.502 1.00 83.00 194 MET A C 1
ATOM 1572 O O . MET A 1 194 ? 29.956 -7.752 -21.284 1.00 83.00 194 MET A O 1
ATOM 1576 N N . LYS A 1 195 ? 29.501 -8.862 -23.178 1.00 88.19 195 LYS A N 1
ATOM 1577 C CA . LYS A 1 195 ? 29.398 -10.173 -22.534 1.00 88.19 195 LYS A CA 1
ATOM 1578 C C . LYS A 1 195 ? 30.759 -10.662 -22.033 1.00 88.19 195 LYS A C 1
ATOM 1580 O O . LYS A 1 195 ? 30.840 -11.125 -20.902 1.00 88.19 195 LYS A O 1
ATO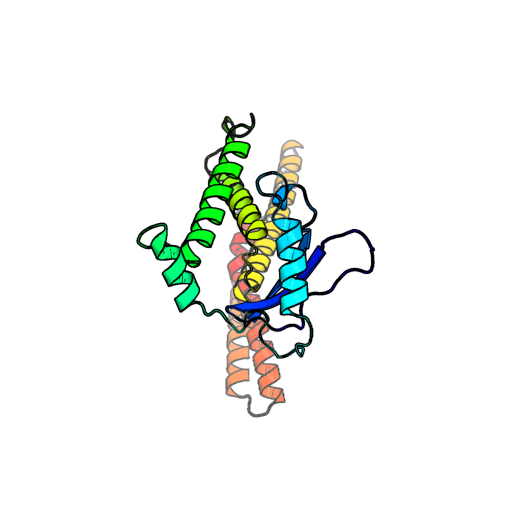M 1585 N N . GLU A 1 196 ? 31.810 -10.507 -22.835 1.00 88.56 196 GLU A N 1
ATOM 1586 C CA . GLU A 1 196 ? 33.184 -10.837 -22.429 1.00 88.56 196 GLU A CA 1
ATOM 1587 C C . GLU A 1 196 ? 33.634 -10.007 -21.216 1.00 88.56 196 GLU A C 1
ATOM 1589 O O . GLU A 1 196 ? 34.181 -10.560 -20.259 1.00 88.56 196 GLU A O 1
ATOM 1594 N N . ASP A 1 197 ? 33.326 -8.706 -21.204 1.00 88.12 197 ASP A N 1
ATOM 1595 C CA . ASP A 1 197 ? 33.633 -7.817 -20.078 1.00 88.12 197 ASP A CA 1
ATOM 1596 C C . ASP A 1 197 ? 32.890 -8.230 -18.792 1.00 88.12 197 ASP A C 1
ATOM 1598 O O . ASP A 1 197 ? 33.476 -8.245 -17.704 1.00 88.12 197 ASP A O 1
ATOM 1602 N N . VAL A 1 198 ? 31.609 -8.605 -18.909 1.00 89.56 198 VAL A N 1
ATOM 1603 C CA . VAL A 1 198 ? 30.781 -9.097 -17.793 1.00 89.56 198 VAL A CA 1
ATOM 1604 C C . VAL A 1 198 ? 31.322 -10.415 -17.237 1.00 89.56 198 VAL A C 1
ATOM 1606 O O . VAL A 1 198 ? 31.492 -10.546 -16.021 1.00 89.56 198 VAL A O 1
ATOM 1609 N N . ASP A 1 199 ? 31.635 -11.376 -18.107 1.00 90.44 199 ASP A N 1
ATOM 1610 C CA . ASP A 1 199 ? 32.171 -12.682 -17.711 1.00 90.44 199 ASP A CA 1
ATOM 1611 C C . ASP A 1 199 ? 33.536 -12.521 -17.009 1.00 90.44 199 ASP A C 1
ATOM 1613 O O . ASP A 1 199 ? 33.796 -13.144 -15.971 1.00 90.44 199 ASP A O 1
ATOM 1617 N N . GLY A 1 200 ? 34.383 -11.612 -17.508 1.00 91.00 200 GLY A N 1
ATOM 1618 C CA . GLY A 1 200 ? 35.647 -11.237 -16.875 1.00 91.00 200 GLY A C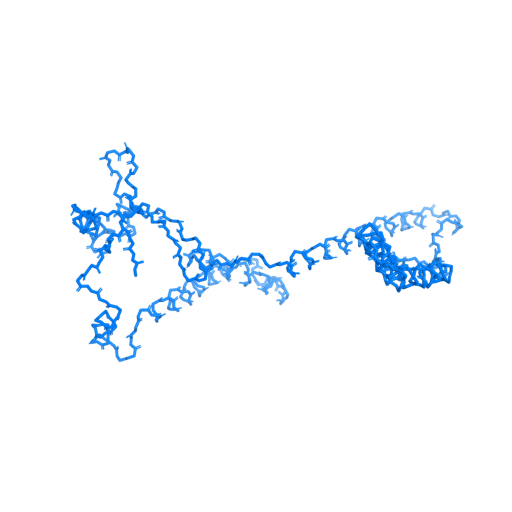A 1
ATOM 1619 C C . GLY A 1 200 ? 35.468 -10.596 -15.494 1.00 91.00 200 GLY A C 1
ATOM 1620 O O . GLY A 1 200 ? 36.178 -10.952 -14.544 1.00 91.00 200 GLY A O 1
ATOM 1621 N N . ALA A 1 201 ? 34.498 -9.688 -15.347 1.00 90.94 201 ALA A N 1
ATOM 1622 C CA . ALA A 1 201 ? 34.179 -9.039 -14.076 1.00 90.94 201 ALA A CA 1
ATOM 1623 C C . ALA A 1 201 ? 33.653 -10.037 -13.028 1.00 90.94 201 ALA A C 1
ATOM 1625 O O . ALA A 1 201 ? 34.124 -10.025 -11.887 1.00 90.94 201 ALA A O 1
ATOM 1626 N N . LEU A 1 202 ? 32.759 -10.954 -13.418 1.00 90.75 202 LEU A N 1
ATOM 1627 C CA . LEU A 1 202 ? 32.246 -12.026 -12.555 1.00 90.75 202 LEU A CA 1
ATOM 1628 C C . LEU A 1 202 ? 33.362 -12.966 -12.084 1.00 90.75 202 LEU A C 1
ATOM 1630 O O . LEU A 1 202 ? 33.455 -13.292 -10.897 1.00 90.75 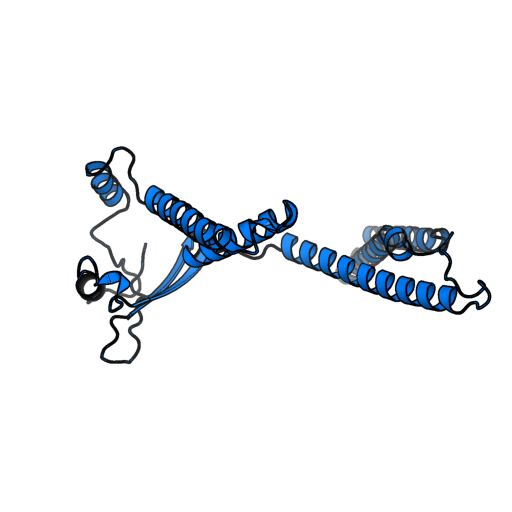202 LEU A O 1
ATOM 1634 N N . ALA A 1 203 ? 34.250 -13.373 -12.995 1.00 92.19 203 ALA A N 1
ATOM 1635 C CA . ALA A 1 203 ? 35.383 -14.229 -12.659 1.00 92.19 203 ALA A CA 1
ATOM 1636 C C . ALA A 1 203 ? 36.350 -13.543 -11.678 1.00 92.19 203 ALA A C 1
ATOM 1638 O O . ALA A 1 203 ? 36.869 -14.185 -10.758 1.00 92.19 203 ALA A O 1
ATOM 1639 N N . LYS A 1 204 ? 36.582 -12.234 -11.843 1.00 91.44 204 LYS A N 1
ATOM 1640 C CA . LYS A 1 204 ? 37.414 -11.433 -10.935 1.00 91.44 204 LYS A CA 1
ATOM 1641 C C . LYS A 1 204 ? 36.770 -11.283 -9.555 1.00 91.44 204 LYS A C 1
ATOM 1643 O O . LYS A 1 204 ? 37.457 -11.505 -8.559 1.00 91.44 204 LYS A O 1
ATOM 1648 N N . ALA A 1 205 ? 35.475 -10.973 -9.492 1.00 90.50 205 ALA A N 1
ATOM 1649 C CA . ALA A 1 205 ? 34.734 -10.844 -8.238 1.00 90.50 205 ALA A CA 1
ATOM 1650 C C . ALA A 1 205 ? 34.735 -12.157 -7.436 1.00 90.50 205 ALA A C 1
ATOM 1652 O O . ALA A 1 205 ? 35.033 -12.152 -6.241 1.00 90.50 205 ALA A O 1
ATOM 1653 N N . LYS A 1 206 ? 34.520 -13.300 -8.105 1.00 92.00 206 LYS A N 1
ATOM 1654 C CA . LYS A 1 206 ? 34.592 -14.626 -7.474 1.00 92.00 206 LYS A CA 1
ATOM 1655 C C . LYS A 1 206 ? 35.976 -14.904 -6.879 1.00 92.00 206 LYS A C 1
ATOM 1657 O O . LYS A 1 206 ? 36.080 -15.245 -5.707 1.00 92.00 206 LYS A O 1
ATOM 1662 N N . LYS A 1 207 ? 37.048 -14.654 -7.643 1.00 92.00 207 LYS A N 1
ATOM 1663 C CA . LYS A 1 207 ? 38.432 -14.814 -7.157 1.00 92.00 207 LYS A CA 1
ATOM 1664 C C . LYS A 1 207 ? 38.757 -13.907 -5.966 1.00 92.00 207 LYS A C 1
ATOM 1666 O O . LYS A 1 207 ? 39.510 -14.321 -5.092 1.00 92.00 207 LYS A O 1
ATOM 1671 N N . MET A 1 208 ? 38.238 -12.678 -5.942 1.00 89.38 208 MET A N 1
ATOM 1672 C CA . MET A 1 208 ? 38.416 -11.758 -4.812 1.00 89.38 208 MET A CA 1
ATOM 1673 C C . MET A 1 208 ? 37.692 -12.262 -3.567 1.00 89.38 208 MET A C 1
ATOM 1675 O O . MET A 1 208 ? 38.266 -12.238 -2.486 1.00 89.38 208 MET A O 1
ATOM 1679 N N . LYS A 1 209 ? 36.473 -12.786 -3.724 1.00 89.81 209 LYS A N 1
ATOM 1680 C CA . LYS A 1 209 ? 35.694 -13.366 -2.627 1.00 89.81 209 LYS A CA 1
ATOM 1681 C C . LYS A 1 209 ? 36.359 -14.606 -2.029 1.00 89.81 209 LYS A C 1
ATOM 1683 O O . LYS A 1 209 ? 36.423 -14.719 -0.812 1.00 89.81 209 LYS A O 1
ATOM 1688 N N . ASP A 1 210 ? 36.893 -15.486 -2.874 1.00 90.94 210 ASP A N 1
ATOM 1689 C CA . ASP A 1 210 ? 37.564 -16.719 -2.440 1.00 90.94 210 ASP A CA 1
ATOM 1690 C C . ASP A 1 210 ? 38.889 -16.444 -1.700 1.00 90.94 210 ASP A C 1
ATOM 1692 O O . ASP A 1 210 ? 39.321 -17.253 -0.883 1.00 90.94 210 ASP A O 1
ATOM 1696 N N . LYS A 1 211 ? 39.544 -15.307 -1.979 1.00 90.88 211 LYS A N 1
ATOM 1697 C CA . LYS A 1 211 ? 40.818 -14.901 -1.358 1.00 90.88 211 LYS A CA 1
ATOM 1698 C C . LYS A 1 211 ? 40.663 -13.939 -0.179 1.00 90.88 211 LYS A C 1
ATOM 1700 O O . LYS A 1 211 ? 41.648 -13.686 0.506 1.00 90.88 211 LYS A O 1
ATOM 1705 N N . ALA A 1 212 ? 39.470 -13.387 0.040 1.00 89.12 212 ALA A N 1
ATOM 1706 C CA . ALA A 1 212 ? 39.246 -12.359 1.046 1.00 89.12 212 ALA A CA 1
ATOM 1707 C C . ALA A 1 212 ? 39.281 -12.941 2.465 1.00 89.12 212 ALA A C 1
ATOM 1709 O O . ALA A 1 212 ? 38.410 -13.716 2.865 1.00 89.12 212 ALA A O 1
ATOM 1710 N N . SER A 1 213 ? 40.269 -12.517 3.246 1.00 84.88 213 SER A N 1
ATOM 1711 C CA . SER A 1 213 ? 40.496 -12.971 4.618 1.00 84.88 213 SER A CA 1
ATOM 1712 C C . SER A 1 213 ? 40.222 -11.859 5.632 1.00 84.88 213 SER A C 1
ATOM 1714 O O . SER A 1 213 ? 39.510 -12.083 6.619 1.00 84.88 213 SER A O 1
ATOM 1716 N N . THR A 1 214 ? 40.696 -10.644 5.344 1.00 93.31 214 THR A N 1
ATOM 1717 C CA . THR A 1 214 ? 40.520 -9.463 6.195 1.00 93.31 214 THR A CA 1
ATOM 1718 C C . THR A 1 214 ? 39.168 -8.787 5.965 1.00 93.31 214 THR A C 1
ATOM 1720 O O . THR A 1 214 ? 38.444 -9.084 5.009 1.00 93.31 214 THR A O 1
ATOM 1723 N N . ASN A 1 215 ? 38.795 -7.869 6.857 1.00 89.06 215 ASN A N 1
ATOM 1724 C CA . ASN A 1 215 ? 37.547 -7.120 6.715 1.00 89.06 215 ASN A CA 1
ATOM 1725 C C . ASN A 1 215 ? 37.599 -6.178 5.502 1.00 89.06 215 ASN A C 1
ATOM 1727 O O . ASN A 1 215 ? 36.618 -6.076 4.769 1.00 89.06 215 ASN A O 1
ATOM 1731 N N . GLU A 1 216 ? 38.750 -5.563 5.232 1.00 91.62 216 GLU A N 1
ATOM 1732 C CA . GLU A 1 216 ? 38.972 -4.688 4.079 1.00 91.62 216 GLU A CA 1
ATOM 1733 C C . GLU A 1 216 ? 38.862 -5.459 2.756 1.00 91.62 216 GLU A C 1
ATOM 1735 O O . GLU A 1 216 ? 38.194 -5.011 1.822 1.00 91.62 216 GLU A O 1
ATOM 1740 N N . GLU A 1 217 ? 39.450 -6.657 2.685 1.00 90.50 217 GLU A N 1
ATOM 1741 C CA . GLU A 1 217 ? 39.366 -7.520 1.503 1.00 90.50 217 GLU A CA 1
ATOM 1742 C C . GLU A 1 217 ? 37.930 -7.993 1.243 1.00 90.50 217 GLU A C 1
ATOM 1744 O O . GLU A 1 217 ? 37.490 -8.040 0.093 1.00 90.50 217 GLU A O 1
ATOM 1749 N N . LYS A 1 218 ? 37.166 -8.296 2.301 1.00 90.50 218 LYS A N 1
ATOM 1750 C CA . LYS A 1 218 ? 35.748 -8.679 2.193 1.00 90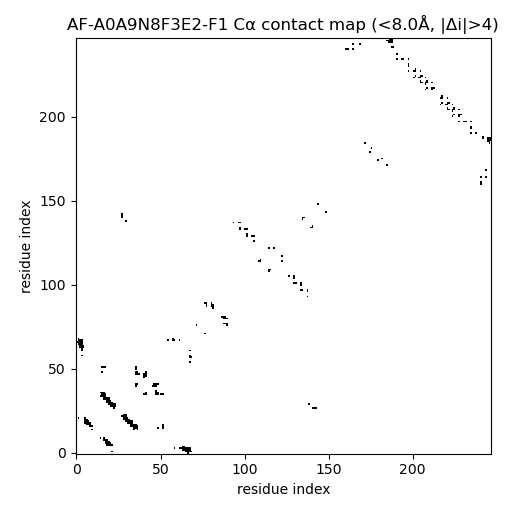.50 218 LYS A CA 1
ATOM 1751 C C . LYS A 1 218 ? 34.878 -7.529 1.689 1.00 90.50 218 LYS A C 1
ATOM 1753 O O . LYS A 1 218 ? 33.982 -7.759 0.873 1.00 90.50 218 LYS A O 1
ATOM 1758 N N . ILE A 1 219 ? 35.150 -6.297 2.124 1.00 91.38 219 ILE A N 1
ATOM 1759 C CA . ILE A 1 219 ? 34.463 -5.099 1.620 1.00 91.38 219 ILE A CA 1
ATOM 1760 C C . ILE A 1 219 ? 34.771 -4.909 0.130 1.00 91.38 219 ILE A C 1
ATOM 1762 O O . ILE A 1 219 ? 33.846 -4.774 -0.672 1.00 91.38 219 ILE A O 1
ATOM 1766 N N . ALA A 1 220 ? 36.046 -4.978 -0.261 1.00 91.94 220 ALA A N 1
ATOM 1767 C CA . ALA A 1 220 ? 36.456 -4.840 -1.658 1.00 91.94 220 ALA A CA 1
ATOM 1768 C C . ALA A 1 220 ? 35.860 -5.940 -2.557 1.00 91.94 220 ALA A C 1
ATOM 1770 O O . ALA A 1 220 ? 35.394 -5.658 -3.663 1.00 91.94 220 ALA A O 1
ATOM 1771 N N . ALA A 1 221 ? 35.810 -7.187 -2.075 1.00 91.25 221 ALA A N 1
ATOM 1772 C CA . ALA A 1 221 ? 35.176 -8.294 -2.786 1.00 91.25 221 ALA A CA 1
ATOM 1773 C C . ALA A 1 221 ? 33.667 -8.074 -2.976 1.00 91.25 221 ALA A C 1
ATOM 1775 O O . ALA A 1 221 ? 33.138 -8.361 -4.049 1.00 91.25 221 ALA A O 1
ATOM 1776 N N . THR A 1 222 ? 32.985 -7.524 -1.967 1.00 91.50 222 THR A N 1
ATOM 1777 C CA . THR A 1 222 ? 31.550 -7.203 -2.043 1.00 91.50 222 THR A CA 1
ATOM 1778 C C . THR A 1 222 ? 31.284 -6.096 -3.065 1.00 91.50 222 THR A C 1
ATOM 1780 O O . THR A 1 222 ? 30.419 -6.249 -3.920 1.00 91.50 222 THR A O 1
ATOM 1783 N N . GLN A 1 223 ? 32.091 -5.030 -3.067 1.00 93.00 223 GLN A N 1
ATOM 1784 C CA . GLN A 1 223 ? 31.985 -3.954 -4.061 1.00 93.00 223 GLN A CA 1
ATOM 1785 C C . GLN A 1 223 ? 32.231 -4.452 -5.494 1.00 93.00 223 GLN A C 1
ATOM 1787 O O . GLN A 1 223 ? 31.546 -4.033 -6.429 1.00 93.00 223 GLN A O 1
ATOM 1792 N N . ALA A 1 224 ? 33.197 -5.357 -5.683 1.00 92.38 224 ALA A N 1
ATOM 1793 C CA . ALA A 1 224 ? 33.468 -5.962 -6.985 1.00 92.38 224 ALA A CA 1
ATOM 1794 C C . ALA A 1 224 ? 32.310 -6.854 -7.469 1.00 92.38 224 ALA A C 1
ATOM 1796 O O . ALA A 1 224 ? 31.971 -6.821 -8.652 1.00 92.38 224 ALA A O 1
ATOM 1797 N N . ASP A 1 225 ? 31.694 -7.622 -6.566 1.00 91.38 225 ASP A N 1
ATOM 1798 C CA . ASP A 1 225 ? 30.521 -8.456 -6.851 1.00 91.38 225 ASP A CA 1
ATOM 1799 C C . ASP A 1 225 ? 29.293 -7.607 -7.212 1.00 91.38 225 ASP A C 1
ATOM 1801 O O . ASP A 1 225 ? 28.608 -7.890 -8.195 1.00 91.38 225 ASP A O 1
ATOM 1805 N N . ASP A 1 226 ? 29.048 -6.516 -6.486 1.00 91.06 226 ASP A N 1
ATOM 1806 C CA . ASP A 1 226 ? 27.938 -5.606 -6.778 1.00 91.06 226 ASP A CA 1
ATOM 1807 C C . ASP A 1 226 ? 28.115 -4.898 -8.127 1.00 91.06 226 ASP A C 1
ATOM 1809 O O . ASP A 1 226 ? 27.172 -4.850 -8.921 1.00 91.06 226 ASP A O 1
ATOM 1813 N N . LYS A 1 227 ? 29.339 -4.461 -8.454 1.00 92.38 227 LYS A N 1
ATOM 1814 C CA . LYS A 1 227 ? 29.657 -3.902 -9.776 1.00 92.38 227 LYS A CA 1
ATOM 1815 C C . LYS A 1 227 ? 29.460 -4.926 -10.898 1.00 92.38 227 LYS A C 1
ATOM 1817 O O . LYS A 1 227 ? 28.915 -4.592 -11.947 1.00 92.38 227 LYS A O 1
ATOM 1822 N N . ALA A 1 228 ? 29.868 -6.180 -10.696 1.00 90.88 228 ALA A N 1
ATOM 1823 C CA . ALA A 1 228 ? 29.652 -7.234 -11.687 1.00 90.88 228 ALA A CA 1
ATOM 1824 C C . ALA A 1 228 ? 28.152 -7.511 -11.904 1.00 90.88 228 ALA A C 1
ATOM 1826 O O . ALA A 1 228 ? 27.708 -7.653 -13.043 1.00 90.88 228 ALA A O 1
ATOM 1827 N N . LYS A 1 229 ? 27.343 -7.519 -10.834 1.00 90.19 229 LYS A N 1
ATOM 1828 C CA . LYS A 1 229 ? 25.878 -7.647 -10.934 1.00 90.19 229 LYS A CA 1
ATOM 1829 C C . LYS A 1 229 ? 25.236 -6.479 -11.677 1.00 90.19 229 LYS A C 1
ATOM 1831 O O . LYS A 1 229 ? 24.265 -6.700 -12.397 1.00 90.19 229 LYS A O 1
ATOM 1836 N N . GLU A 1 230 ? 25.744 -5.262 -11.507 1.00 87.75 230 GLU A N 1
ATOM 1837 C CA . GLU A 1 230 ? 25.283 -4.093 -12.259 1.00 87.75 230 GLU A CA 1
ATOM 1838 C C . GLU A 1 230 ? 25.545 -4.269 -13.761 1.00 87.75 230 GLU A C 1
ATOM 1840 O O . GLU A 1 230 ? 24.608 -4.183 -14.552 1.00 87.75 230 GLU A O 1
ATOM 1845 N N . MET A 1 231 ? 26.761 -4.672 -14.148 1.00 89.44 231 MET A N 1
ATOM 1846 C CA . MET A 1 231 ? 27.092 -4.958 -15.552 1.00 89.44 231 MET A CA 1
ATOM 1847 C C . MET A 1 231 ? 26.232 -6.097 -16.137 1.00 89.44 231 MET A C 1
ATOM 1849 O O . MET A 1 231 ? 25.804 -6.027 -17.289 1.00 89.44 231 MET A O 1
ATOM 1853 N N . CYS A 1 232 ? 25.902 -7.127 -15.347 1.00 87.31 232 CYS A N 1
ATOM 1854 C CA . CYS A 1 232 ? 24.955 -8.171 -15.759 1.00 87.31 232 CYS A CA 1
ATOM 1855 C C . CYS A 1 232 ? 23.554 -7.615 -16.053 1.00 87.31 232 CYS A C 1
ATOM 1857 O O . CYS A 1 232 ? 22.910 -8.053 -17.008 1.00 87.31 232 CYS A O 1
ATOM 1859 N N . ARG A 1 233 ? 23.064 -6.671 -15.237 1.00 86.00 233 ARG A N 1
ATOM 1860 C CA . ARG A 1 233 ? 21.763 -6.017 -15.461 1.00 86.00 233 ARG A CA 1
ATOM 1861 C C . ARG A 1 233 ? 21.795 -5.170 -16.728 1.00 86.00 233 ARG A C 1
ATOM 1863 O O . ARG A 1 233 ? 20.890 -5.291 -17.546 1.00 86.00 233 ARG A O 1
ATOM 1870 N N . GLU A 1 234 ? 22.860 -4.400 -16.940 1.00 86.31 234 GLU A N 1
ATOM 1871 C CA . GLU A 1 234 ? 23.043 -3.621 -18.170 1.00 86.31 234 GLU A CA 1
ATOM 1872 C C . GLU A 1 234 ? 23.072 -4.511 -19.418 1.00 86.31 234 GLU A C 1
ATOM 1874 O O . GLU A 1 234 ? 22.434 -4.189 -20.421 1.00 86.31 234 GLU A O 1
ATOM 1879 N N . LEU A 1 235 ? 23.755 -5.659 -19.357 1.00 87.00 235 LEU A N 1
ATOM 1880 C CA . LEU A 1 235 ? 23.775 -6.634 -20.447 1.00 87.00 235 LEU A CA 1
ATOM 1881 C C . LEU A 1 235 ? 22.387 -7.242 -20.697 1.00 87.00 235 LEU A C 1
ATOM 1883 O O . LEU A 1 235 ? 21.984 -7.405 -21.851 1.00 87.00 235 LEU A O 1
ATOM 1887 N N . ALA A 1 236 ? 21.638 -7.559 -19.638 1.00 85.56 236 ALA A N 1
ATOM 1888 C CA . ALA A 1 236 ? 20.268 -8.055 -19.759 1.00 85.56 236 ALA A CA 1
ATOM 1889 C C . ALA A 1 236 ? 19.344 -7.012 -20.416 1.00 85.56 236 ALA A C 1
ATOM 1891 O O . ALA A 1 236 ? 18.540 -7.350 -21.291 1.00 85.56 236 ALA A O 1
ATOM 1892 N N . ASP A 1 237 ? 19.519 -5.738 -20.064 1.00 86.38 237 ASP A N 1
ATOM 1893 C CA . ASP A 1 237 ? 18.753 -4.621 -20.613 1.00 86.38 237 ASP A CA 1
ATOM 1894 C C . ASP A 1 237 ? 19.265 -4.149 -21.984 1.00 86.38 237 ASP A C 1
ATOM 1896 O O . ASP A 1 237 ? 18.558 -3.436 -22.699 1.00 86.38 237 ASP A O 1
ATOM 1900 N N . PHE A 1 238 ? 20.452 -4.577 -22.423 1.00 86.00 238 PHE A N 1
ATOM 1901 C CA . PHE A 1 238 ? 21.067 -4.164 -23.688 1.00 86.00 238 PHE A CA 1
ATOM 1902 C C . PHE A 1 238 ? 20.159 -4.420 -24.897 1.00 86.00 238 PHE A C 1
ATOM 1904 O O . PHE A 1 238 ? 19.954 -3.543 -25.740 1.00 86.00 238 PHE A O 1
ATOM 1911 N N . LYS A 1 239 ? 19.530 -5.600 -24.953 1.00 83.69 239 LYS A N 1
ATOM 1912 C CA . LYS A 1 239 ? 18.559 -5.918 -26.011 1.00 83.69 239 LYS A CA 1
ATOM 1913 C C . LYS A 1 239 ? 17.346 -4.999 -25.955 1.00 83.69 239 LYS A C 1
ATOM 1915 O O . LYS A 1 239 ? 16.876 -4.538 -26.993 1.00 83.69 239 LYS A O 1
ATOM 1920 N N . PHE A 1 240 ? 16.849 -4.721 -24.751 1.00 87.44 240 PHE A N 1
ATOM 1921 C CA . PHE A 1 240 ? 15.702 -3.845 -24.565 1.00 87.44 240 PHE A CA 1
ATOM 1922 C C . PHE A 1 240 ? 16.030 -2.409 -24.974 1.00 87.44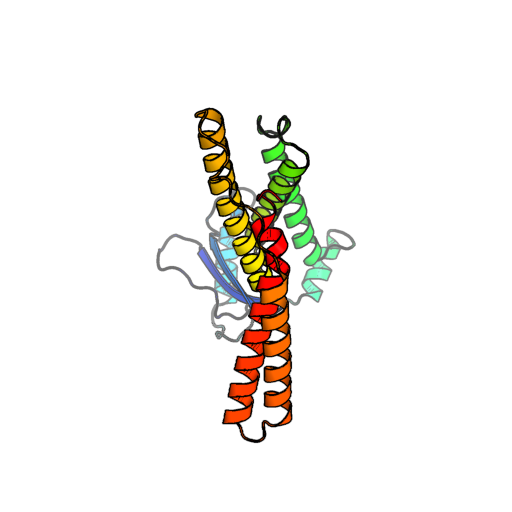 240 PHE A C 1
ATOM 1924 O O . PHE A 1 240 ? 15.256 -1.816 -25.718 1.00 87.44 240 PHE A O 1
ATOM 1931 N N . THR A 1 241 ? 17.184 -1.864 -24.577 1.00 85.06 241 THR A N 1
ATOM 1932 C CA . THR A 1 241 ? 17.599 -0.485 -24.896 1.00 85.06 241 THR A CA 1
ATOM 1933 C C . THR A 1 241 ? 17.727 -0.239 -26.400 1.00 85.06 241 THR A C 1
ATOM 1935 O O . THR A 1 241 ? 17.329 0.827 -26.877 1.00 85.06 241 THR A O 1
ATOM 1938 N N . GLN A 1 242 ? 18.178 -1.234 -27.164 1.00 86.50 242 GLN A N 1
ATOM 1939 C CA . GLN A 1 242 ? 18.359 -1.138 -28.615 1.00 86.50 242 GLN A CA 1
ATOM 1940 C C . GLN A 1 242 ? 17.198 -1.712 -29.434 1.00 86.50 242 GLN A C 1
ATOM 1942 O O . GLN A 1 242 ? 17.274 -1.734 -30.658 1.00 86.50 242 GLN A O 1
ATOM 1947 N N . ALA A 1 243 ? 16.097 -2.124 -28.797 1.00 85.81 243 ALA A N 1
ATOM 1948 C CA . ALA A 1 243 ? 14.969 -2.774 -29.476 1.00 85.81 243 ALA A CA 1
ATOM 1949 C C . ALA A 1 243 ? 14.342 -1.937 -30.609 1.00 85.81 243 ALA A C 1
ATOM 1951 O O . ALA A 1 243 ? 13.747 -2.484 -31.529 1.00 85.81 243 ALA A O 1
ATOM 1952 N N . HIS A 1 244 ? 14.482 -0.613 -30.540 1.00 84.69 244 HIS A N 1
ATOM 1953 C CA . HIS A 1 244 ? 13.983 0.352 -31.519 1.00 84.69 244 HIS A CA 1
ATOM 1954 C C . HIS A 1 244 ? 14.951 0.647 -32.683 1.00 84.69 244 HIS A C 1
ATOM 1956 O O . HIS A 1 244 ? 14.596 1.423 -33.569 1.00 84.69 244 HIS A O 1
ATOM 1962 N N . LEU A 1 245 ? 16.175 0.107 -32.646 1.00 85.12 245 LEU A N 1
ATOM 1963 C CA . LEU A 1 245 ? 17.204 0.314 -33.667 1.00 85.12 245 LEU A CA 1
ATOM 1964 C C . LEU A 1 245 ? 17.091 -0.725 -34.786 1.00 85.12 245 LEU A C 1
ATOM 1966 O O . LEU A 1 245 ? 16.559 -1.817 -34.578 1.00 85.12 245 LEU A O 1
ATOM 1970 N N . TRP A 1 246 ? 17.618 -0.380 -35.960 1.00 79.69 246 TRP A N 1
ATOM 1971 C CA . TRP A 1 246 ? 17.649 -1.272 -37.121 1.00 79.69 246 TRP A CA 1
ATOM 1972 C C . TRP A 1 246 ? 18.789 -2.297 -37.014 1.00 79.69 246 TRP A C 1
ATOM 1974 O O . TRP A 1 246 ? 19.757 -2.055 -36.291 1.00 79.69 246 TRP A O 1
ATOM 1984 N N . GLU A 1 247 ? 18.651 -3.441 -37.687 1.00 76.00 247 GLU A N 1
ATOM 1985 C CA . GLU A 1 247 ? 19.672 -4.508 -37.702 1.00 76.00 247 GLU A CA 1
ATOM 1986 C C . GLU A 1 247 ? 20.899 -4.157 -38.541 1.00 76.00 247 GLU A C 1
ATOM 1988 O O . GLU A 1 247 ? 20.727 -3.523 -39.608 1.00 76.00 247 GLU A O 1
#

Mean predicted aligned error: 10.62 Å

Foldseek 3Di:
DQFLQAFDDPPDPPWLKGWGWAQDPPRDTDTDIDGLVDCVNCVPPHCSVVVSVLLVVLSPPDDRGDDSCPPDDQVNQQVVQCVVPNPDHPVVVLVCQLVVQLVVQVVVVCPDPCNVVDDPVVNVVVSVVSNVVSCVVSVPDDDDDPVNVVVVVVVVVLVVLVVVLVVLVVVVVVVVVVVDDPPPFDAQDDLVVLVVVLVVLCVVLVVLCVPQDDPVSNVVSVVSNVVSVVSVVCSVCSCVSCVSGHD

InterPro domains:
  IPR001631 DNA topoisomerase I [PR00416] (18-34)
  IPR001631 DNA topoisomerase I [PR00416] (87-101)
  IPR011010 DNA breaking-rejoining enzyme, catalytic core [SSF56349] (14-177)
  IPR013499 DNA topoisomerase I, eukaryotic-type [SM00435] (10-247)
  IPR013500 DNA topoisomerase I, catalytic core, eukaryotic-type [PF01028] (14-170)
  IPR014711 DNA topoisomerase I, catalytic core, alpha-helical subdomain, eukaryotic-type [G3DSA:3.90.15.10] (5-90)
  IPR014727 DNA topoisomerase I, catalytic core, alpha/beta subdomain [G3DSA:1.10.132.10] (91-238)
  IPR051062 DNA topoisomerase IB [PTHR10290] (14-236)

Radius of gyration: 30.44 Å; Cα contacts (8 Å, |Δi|>4): 184; chains: 1; bounding box: 70×44×85 Å

pLDDT: mean 86.4, std 11.25, range [38.38, 96.94]

Secondary structure (DSSP, 8-state):
--BGGG-PPPS-TT--EEEEEEE-GGG-EEEEEEETTSHHHHTTT-HHHHHHHHHHHHHTT--TTSBTTTT--HHHHHHHHHTTSTT--HHHHHHHHHHHHHHHHHHHHHTSTTGGG--HHHHHHHHHHHHHHHHHHTT---PPPHHHHHHHHHHHHHHHHHHHHHHHHHHHHHHHTTT--GGGSPBPPPSHHHHHHHHHHHHHHHHHHHH--SHHHHHHHHHHHHHHHHHHHHHHHHHHHTTTSB-

Nearest PDB structures (foldseek):
  2b9s-assembly1_A  TM=8.684E-01  e=1.023E-07  Leishmania donovani

Organism: NCBI:txid568900

Solvent-accessible surface area (backbone atoms only — not comparable to full-atom values): 14167 Å² total; per-residue (Å²): 139,54,50,46,76,24,65,53,73,68,97,54,98,82,64,49,44,37,34,40,50,47,69,50,79,94,69,40,79,42,74,50,73,44,58,28,66,38,62,90,40,35,74,90,73,54,42,17,62,55,50,49,54,48,53,54,56,48,43,58,94,57,53,52,87,36,53,46,61,77,90,62,52,75,66,60,53,30,56,56,40,33,78,80,36,86,88,39,38,75,67,52,54,58,50,50,51,51,55,51,50,41,53,52,53,48,55,57,53,63,71,38,87,63,46,85,73,49,51,75,69,53,49,52,52,51,50,52,51,49,50,49,53,44,31,57,76,69,67,61,80,76,83,88,48,72,68,56,54,56,50,52,52,54,51,51,56,51,51,53,48,51,52,52,46,53,54,50,52,54,50,51,54,54,45,60,76,66,77,57,79,79,88,77,69,64,60,57,78,81,61,64,66,61,49,54,53,34,54,51,36,45,56,50,19,51,54,38,50,77,65,39,79,51,73,68,41,43,52,52,18,50,54,38,41,53,51,26,53,49,47,48,51,53,58,67,42,46,62,65,73,43,64,83,42,46,128